Protein AF-0000000079963922 (afdb_homodimer)

InterPro domains:
  IPR007138 Antibiotic biosynthesis monooxygenase domain [PF03992] (5-82)
  IPR007138 Antibiotic biosynthesis monooxygenase domain [PS51725] (5-98)
  IPR011008 Dimeric alpha-beta barrel [SSF54909] (4-86)

Nearest PDB structures (foldseek):
  4zos-assembly1_C  TM=8.368E-01  e=9.365E-07  Yersinia enterocolitica subsp. enterocolitica 8081
  1sqe-assembly1_A  TM=7.178E-01  e=1.348E-05  Staphylococcus aureus
  1iuj-assembly1_B  TM=7.290E-01  e=1.838E-05  Thermus thermophilus
  8avi-assembly1_B  TM=7.077E-01  e=5.612E-05  Bacillus cereus ATCC 14579
  3bde-assembly1_A  TM=6.727E-01  e=2.995E-04  Mesorhizobium japonicum MAFF 303099

Secondary structure (DSSP, 8-state):
-PPPEEEEEEE-BPTT-HHHHHHHHHHHHHHHHHH-TTEEEEEEEEEE-TTS-EEEEEEEEESSHHHHHHHHTSHHHHHHHHHHHSTTSBSSPPEEEEEEEEEEEE-/-PPPEEEEEEE-BPTT-HHHHHHHHHHHHHHHHHH-TTEEEEEEEEEE-TTS-EEEEEEEEESSHHHHHHHHTSHHHHHHHHHHHSTTSBSSPPEEEEEEEEEEEE-

Radius of gyration: 17.25 Å; Cα contacts (8 Å, |Δi|>4): 416; chains: 2; bounding box: 40×46×43 Å

Organism: NCBI:txid1448308

Solvent-accessible surface area (backbone atoms only — not comparable to full-atom values): 11336 Å² total; per-residue (Å²): 129,76,61,55,38,34,36,43,36,45,34,36,38,17,94,88,31,50,64,59,53,51,48,56,56,53,67,44,39,64,57,48,61,73,72,31,82,44,54,39,26,47,32,36,30,41,33,47,47,98,87,64,46,54,29,41,34,35,46,33,30,20,51,24,71,67,39,49,56,52,52,66,64,32,69,69,48,45,52,50,51,54,55,61,65,37,85,74,38,42,72,48,84,65,46,74,35,60,29,40,84,72,43,62,51,70,111,128,76,60,56,38,32,34,42,35,46,33,35,38,17,95,88,32,48,64,59,53,52,48,54,56,53,67,42,38,64,56,47,60,73,74,30,81,44,52,38,26,48,30,35,30,40,33,48,46,100,88,64,46,55,30,42,35,37,46,33,29,18,50,24,70,67,40,48,56,52,52,65,65,33,68,68,47,45,52,49,51,54,55,61,66,37,86,74,38,42,73,48,82,63,46,73,35,59,30,40,82,73,44,61,51,72,112

pLDDT: mean 96.4, std 6.03, range [45.91, 98.88]

Structure (mmCIF, N/CA/C/O backbone):
data_AF-0000000079963922-model_v1
#
loop_
_entity.id
_entity.type
_entity.pdbx_description
1 polymer 'ABM domain-containing protein'
#
loop_
_atom_site.group_PDB
_atom_site.id
_atom_site.type_symbol
_atom_site.label_atom_id
_atom_site.label_alt_id
_atom_site.label_comp_id
_atom_site.label_asym_id
_atom_site.label_entity_id
_atom_site.label_seq_id
_atom_site.pdbx_PDB_ins_code
_atom_site.Cartn_x
_atom_site.Cartn_y
_atom_site.Cartn_z
_atom_site.occupancy
_atom_site.B_iso_or_equiv
_atom_site.auth_seq_id
_atom_site.auth_comp_id
_atom_site.auth_asym_id
_atom_site.auth_atom_id
_atom_site.pdbx_PDB_model_num
ATOM 1 N N . MET A 1 1 ? 20.453 5.223 -14.023 1 45.91 1 MET A N 1
ATOM 2 C CA . MET A 1 1 ? 19.125 5.809 -14.062 1 45.91 1 MET A CA 1
ATOM 3 C C . MET A 1 1 ? 18.469 5.777 -12.68 1 45.91 1 MET A C 1
ATOM 5 O O . MET A 1 1 ? 18.547 4.762 -11.984 1 45.91 1 MET A O 1
ATOM 9 N N . SER A 1 2 ? 18.281 6.961 -11.891 1 64.38 2 SER A N 1
ATOM 10 C CA . SER A 1 2 ? 17.875 6.973 -10.492 1 64.38 2 SER A CA 1
ATOM 11 C C . SER A 1 2 ? 16.594 6.191 -10.281 1 64.38 2 SER A C 1
ATOM 13 O O . SER A 1 2 ? 15.711 6.195 -11.141 1 64.38 2 SER A O 1
ATOM 15 N N . THR A 1 3 ? 16.625 5.184 -9.5 1 88.75 3 THR A N 1
ATOM 16 C CA . THR A 1 3 ? 15.516 4.281 -9.242 1 88.75 3 THR A CA 1
ATOM 17 C C . THR A 1 3 ? 14.5 4.934 -8.305 1 88.75 3 THR A C 1
ATOM 19 O O . THR A 1 3 ? 14.867 5.543 -7.305 1 88.75 3 THR A O 1
ATOM 22 N N . SER A 1 4 ? 13.25 4.945 -8.734 1 96.5 4 SER A N 1
ATOM 23 C CA . SER A 1 4 ? 12.18 5.504 -7.914 1 96.5 4 SER A CA 1
ATOM 24 C C . SER A 1 4 ? 12.125 4.828 -6.547 1 96.5 4 SER A C 1
ATOM 26 O O . SER A 1 4 ? 12.492 3.66 -6.41 1 96.5 4 SER A O 1
ATOM 28 N N . ILE A 1 5 ? 11.727 5.605 -5.57 1 97.56 5 ILE A N 1
ATOM 29 C CA . ILE A 1 5 ? 11.484 5.09 -4.227 1 97.56 5 ILE A CA 1
ATOM 30 C C . ILE A 1 5 ? 9.977 5.031 -3.961 1 97.56 5 ILE A C 1
ATOM 32 O O . ILE A 1 5 ? 9.273 6.031 -4.121 1 97.56 5 ILE A O 1
ATOM 36 N N . TYR A 1 6 ? 9.586 3.842 -3.633 1 98.5 6 TYR A N 1
ATOM 37 C CA . TYR A 1 6 ? 8.188 3.631 -3.299 1 98.5 6 TYR A CA 1
ATOM 38 C C . TYR A 1 6 ? 7.996 3.508 -1.792 1 98.5 6 TYR A C 1
ATOM 40 O O . TYR A 1 6 ? 8.789 2.85 -1.112 1 98.5 6 TYR A O 1
ATOM 48 N N . LEU A 1 7 ? 7.031 4.242 -1.291 1 98.62 7 LEU A N 1
ATOM 49 C CA . LEU A 1 7 ? 6.73 4.207 0.135 1 98.62 7 LEU A CA 1
ATOM 50 C C . LEU A 1 7 ? 5.27 3.828 0.373 1 98.62 7 LEU A C 1
ATOM 52 O O . LEU A 1 7 ? 4.367 4.418 -0.224 1 98.62 7 LEU A O 1
ATOM 56 N N . THR A 1 8 ? 5.035 2.77 1.112 1 98.88 8 THR A N 1
ATOM 57 C CA . THR A 1 8 ? 3.723 2.428 1.656 1 98.88 8 THR A CA 1
ATOM 58 C C . THR A 1 8 ? 3.695 2.627 3.168 1 98.88 8 THR A C 1
ATOM 60 O O . THR A 1 8 ? 4.52 2.062 3.891 1 98.88 8 THR A O 1
ATOM 63 N N . ALA A 1 9 ? 2.814 3.471 3.65 1 98.5 9 ALA A N 1
ATOM 64 C CA . ALA A 1 9 ? 2.594 3.66 5.082 1 98.5 9 ALA A CA 1
ATOM 65 C C . ALA A 1 9 ? 1.212 3.164 5.496 1 98.5 9 ALA A C 1
ATOM 67 O O . ALA A 1 9 ? 0.212 3.482 4.848 1 98.5 9 ALA A O 1
ATOM 68 N N . VAL A 1 10 ? 1.151 2.332 6.48 1 98.75 10 VAL A N 1
ATOM 69 C CA . VAL A 1 10 ? -0.094 1.863 7.078 1 98.75 10 VAL A CA 1
ATOM 70 C C . VAL A 1 10 ? -0.216 2.398 8.5 1 98.75 10 VAL A C 1
ATOM 72 O O . VAL A 1 10 ? 0.632 2.117 9.352 1 98.75 10 VAL A O 1
ATOM 75 N N . MET A 1 11 ? -1.282 3.174 8.695 1 98.69 11 MET A N 1
ATOM 76 C CA . MET A 1 11 ? -1.485 3.838 9.984 1 98.69 11 MET A CA 1
ATOM 77 C C . MET A 1 11 ? -2.756 3.336 10.656 1 98.69 11 MET A C 1
ATOM 79 O O . MET A 1 11 ? -3.783 3.152 10 1 98.69 11 MET A O 1
ATOM 83 N N . TYR A 1 12 ? -2.641 3.088 11.969 1 98.56 12 TYR A N 1
ATOM 84 C CA . TYR A 1 12 ? -3.764 2.641 12.789 1 98.56 12 TYR A CA 1
ATOM 85 C C . TYR A 1 12 ? -4.152 3.705 13.805 1 98.56 12 TYR A C 1
ATOM 87 O O . TYR A 1 12 ? -3.674 3.689 14.945 1 98.56 12 TYR A O 1
ATOM 95 N N . PRO A 1 13 ? -5.066 4.598 13.406 1 98.56 13 PRO A N 1
ATOM 96 C CA . PRO A 1 13 ? -5.465 5.676 14.312 1 98.56 13 PRO A CA 1
ATOM 97 C C . PRO A 1 13 ? -6.07 5.16 15.617 1 98.56 13 PRO A C 1
ATOM 99 O O . PRO A 1 13 ? -6.793 4.16 15.609 1 98.56 13 PRO A O 1
ATOM 102 N N . ALA A 1 14 ? -5.812 5.844 16.703 1 98 14 ALA A N 1
ATOM 103 C CA . ALA A 1 14 ? -6.574 5.629 17.922 1 98 14 ALA A CA 1
ATOM 104 C C . ALA A 1 14 ? -8.039 5.996 17.734 1 98 14 ALA A C 1
ATOM 106 O O . ALA A 1 14 ? -8.391 6.711 16.781 1 98 14 ALA A O 1
ATOM 107 N N . PRO A 1 15 ? -8.859 5.438 18.641 1 96.62 15 PRO A N 1
ATOM 108 C CA . PRO A 1 15 ? -10.273 5.793 18.516 1 96.62 15 PRO A CA 1
ATOM 109 C C . PRO A 1 15 ? -10.5 7.301 18.422 1 96.62 15 PRO A C 1
ATOM 111 O O . PRO A 1 15 ? -9.977 8.055 19.25 1 96.62 15 PRO A O 1
ATOM 114 N N . GLY A 1 16 ? -11.133 7.746 17.328 1 96.56 16 GLY A N 1
ATOM 115 C CA . GLY A 1 16 ? -11.508 9.141 17.172 1 96.56 16 GLY A CA 1
ATOM 116 C C . GLY A 1 16 ? -10.461 9.961 16.453 1 96.56 16 GLY A C 1
ATOM 117 O O . GLY A 1 16 ? -10.664 11.148 16.172 1 96.56 16 GLY A O 1
ATOM 118 N N . LYS A 1 17 ? -9.367 9.375 16.062 1 97.94 17 LYS A N 1
ATOM 119 C CA . LYS A 1 17 ? -8.25 10.141 15.523 1 97.94 17 LYS A CA 1
ATOM 120 C C . LYS A 1 17 ? -8.18 10.008 14.008 1 97.94 17 LYS A C 1
ATOM 122 O O . LYS A 1 17 ? -7.418 10.719 13.352 1 97.94 17 LYS A O 1
ATOM 127 N N . ALA A 1 18 ? -8.961 9.164 13.414 1 98.12 18 ALA A N 1
ATOM 128 C CA . ALA A 1 18 ? -8.852 8.859 11.992 1 98.12 18 ALA A CA 1
ATOM 129 C C . ALA A 1 18 ? -9.102 10.102 11.148 1 98.12 18 ALA A C 1
ATOM 131 O O . ALA A 1 18 ? -8.32 10.414 10.242 1 98.12 18 ALA A O 1
ATOM 132 N N . GLU A 1 19 ? -10.133 10.797 11.43 1 97.81 19 GLU A N 1
ATOM 133 C CA . GLU A 1 19 ? -10.477 11.969 10.633 1 97.81 19 GLU A CA 1
ATOM 134 C C . GLU A 1 19 ? -9.398 13.039 10.734 1 97.81 19 GLU A C 1
ATOM 136 O O . GLU A 1 19 ? -9.078 13.703 9.75 1 97.81 19 GLU A O 1
ATOM 141 N N . GLU A 1 20 ? -8.922 13.227 11.867 1 97.75 20 GLU A N 1
ATOM 142 C CA . GLU A 1 20 ? -7.867 14.219 12.055 1 97.75 20 GLU A CA 1
ATOM 143 C C . GLU A 1 20 ? -6.625 13.859 11.25 1 97.75 20 GLU A C 1
ATOM 145 O O . GLU A 1 20 ? -6.031 14.719 10.594 1 97.75 20 GLU A O 1
ATOM 150 N N . ILE A 1 21 ? -6.25 12.602 11.281 1 98.19 21 ILE A N 1
ATOM 151 C CA . ILE A 1 21 ? -5.074 12.125 10.562 1 98.19 21 ILE A CA 1
ATOM 152 C C . ILE A 1 21 ? -5.281 12.312 9.055 1 98.19 21 ILE A C 1
ATOM 154 O O . ILE A 1 21 ? -4.43 12.898 8.375 1 98.19 21 ILE A O 1
ATOM 158 N N . LYS A 1 22 ? -6.418 11.891 8.586 1 97.81 22 LYS A N 1
ATOM 159 C CA . LYS A 1 22 ? -6.73 12.016 7.164 1 97.81 22 LYS A CA 1
ATOM 160 C C . LYS A 1 22 ? -6.723 13.484 6.73 1 97.81 22 LYS A C 1
ATOM 162 O O . LYS A 1 22 ? -6.172 13.82 5.684 1 97.81 22 LYS A O 1
ATOM 167 N N . SER A 1 23 ? -7.309 14.281 7.566 1 96.88 23 SER A N 1
ATOM 168 C CA . SER A 1 23 ? -7.422 15.695 7.242 1 96.88 23 SER A CA 1
ATOM 169 C C . SER A 1 23 ? -6.051 16.359 7.168 1 96.88 23 SER A C 1
ATOM 171 O O . SER A 1 23 ? -5.785 17.156 6.262 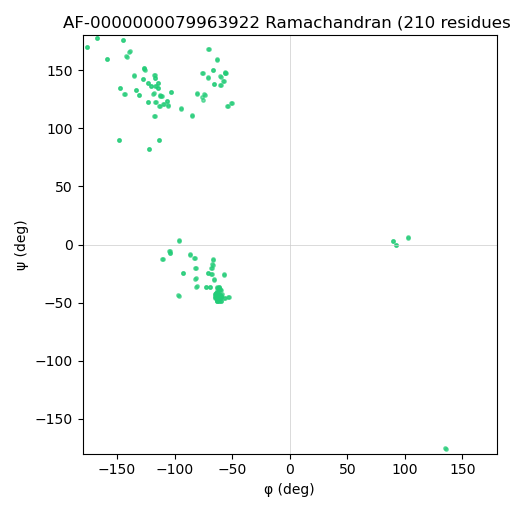1 96.88 23 SER A O 1
ATOM 173 N N . ARG A 1 24 ? -5.207 16.062 8.047 1 97.06 24 ARG A N 1
ATOM 174 C CA . ARG A 1 24 ? -3.865 16.641 8.047 1 97.06 24 ARG A CA 1
ATOM 175 C C . ARG A 1 24 ? -3.082 16.188 6.816 1 97.06 24 ARG A C 1
ATOM 177 O O . ARG A 1 24 ? -2.438 17.016 6.16 1 97.06 24 ARG A O 1
ATOM 184 N N . LEU A 1 25 ? -3.154 14.938 6.496 1 97.62 25 LEU A N 1
ATOM 185 C CA . LEU A 1 25 ? -2.492 14.438 5.297 1 97.62 25 LEU A CA 1
ATOM 186 C C . LEU A 1 25 ? -3.043 15.117 4.047 1 97.62 25 LEU A C 1
ATOM 188 O O . LEU A 1 25 ? -2.277 15.539 3.176 1 97.62 25 LEU A O 1
ATOM 192 N N . ASN A 1 26 ?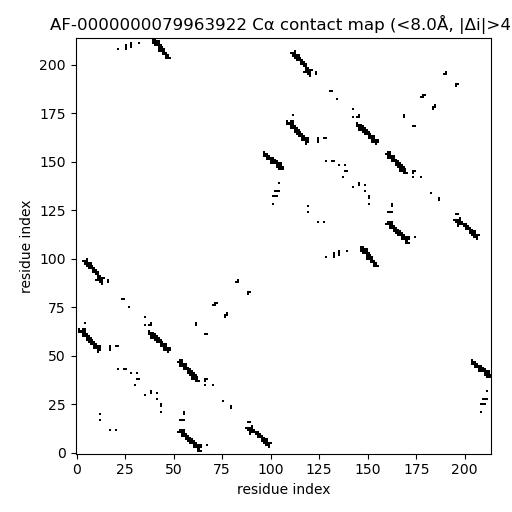 -4.324 15.18 4.039 1 97.12 26 ASN A N 1
ATOM 193 C CA . ASN A 1 26 ? -5 15.766 2.885 1 97.12 26 ASN A CA 1
ATOM 194 C C . ASN A 1 26 ? -4.598 17.219 2.68 1 97.12 26 ASN A C 1
ATOM 196 O O . ASN A 1 26 ? -4.434 17.672 1.545 1 97.12 26 ASN A O 1
ATOM 200 N N . THR A 1 27 ? -4.441 17.938 3.732 1 96.5 27 THR A N 1
ATOM 201 C CA . THR A 1 27 ? -4.109 19.359 3.646 1 96.5 27 THR A CA 1
ATOM 202 C C . THR A 1 27 ? -2.693 19.547 3.111 1 96.5 27 THR A C 1
ATOM 204 O O . THR A 1 27 ? -2.355 20.625 2.605 1 96.5 27 THR A O 1
ATOM 207 N N . MET A 1 28 ? -1.86 18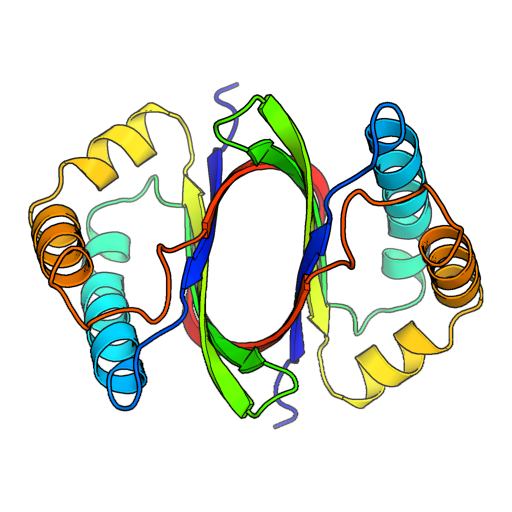.547 3.18 1 97.62 28 MET A N 1
ATOM 208 C CA . MET A 1 28 ? -0.484 18.625 2.699 1 97.62 28 MET A CA 1
ATOM 209 C C . MET A 1 28 ? -0.422 18.406 1.19 1 97.62 28 MET A C 1
ATOM 211 O O . MET A 1 28 ? 0.536 18.828 0.539 1 97.62 28 MET A O 1
ATOM 215 N N . ILE A 1 29 ? -1.414 17.812 0.616 1 98.06 29 ILE A N 1
ATOM 216 C CA . ILE A 1 29 ? -1.394 17.297 -0.749 1 98.06 29 ILE A CA 1
ATOM 217 C C . ILE A 1 29 ? -1.126 18.438 -1.728 1 98.06 29 ILE A C 1
ATOM 219 O O . ILE A 1 29 ? -0.215 18.359 -2.555 1 98.06 29 ILE A O 1
ATOM 223 N N . PRO A 1 30 ? -1.826 19.609 -1.665 1 97.94 30 PRO A N 1
ATOM 224 C CA . PRO A 1 30 ? -1.575 20.672 -2.635 1 97.94 30 PRO A CA 1
ATOM 225 C C . PRO A 1 30 ? -0.155 21.234 -2.549 1 97.94 30 PRO A C 1
ATOM 227 O O . PRO A 1 30 ? 0.466 21.516 -3.578 1 97.94 30 PRO A O 1
ATOM 230 N N . THR A 1 31 ? 0.341 21.391 -1.382 1 97.94 31 THR A N 1
ATOM 231 C CA . THR A 1 31 ? 1.692 21.922 -1.201 1 97.94 31 THR A CA 1
ATOM 232 C C . THR A 1 31 ? 2.725 20.953 -1.769 1 97.94 31 THR A C 1
ATOM 234 O O . THR A 1 31 ? 3.637 21.359 -2.492 1 97.94 31 THR A O 1
ATOM 237 N N . VAL A 1 32 ? 2.611 19.609 -1.479 1 98.12 32 VAL A N 1
ATOM 238 C CA . VAL A 1 32 ? 3.516 18.594 -2.006 1 98.12 32 VAL A CA 1
ATOM 239 C C . VAL A 1 32 ? 3.459 18.594 -3.531 1 98.12 32 VAL A C 1
ATOM 241 O O . VAL A 1 32 ? 4.496 18.594 -4.199 1 98.12 32 VAL A O 1
ATOM 244 N N . HIS A 1 33 ? 2.266 18.641 -4.031 1 98.19 33 HIS A N 1
ATOM 245 C CA . HIS A 1 33 ? 2.074 18.641 -5.477 1 98.19 33 HIS A CA 1
ATOM 246 C C . HIS A 1 33 ? 2.756 19.844 -6.125 1 98.19 33 HIS A C 1
ATOM 248 O O . HIS A 1 33 ? 3.475 19.688 -7.117 1 98.19 33 HIS A O 1
ATOM 254 N N . ASP A 1 34 ? 2.6 21 -5.559 1 97.94 34 ASP A N 1
ATOM 255 C CA . ASP A 1 34 ? 3.016 22.234 -6.203 1 97.94 34 ASP A CA 1
ATOM 256 C C . ASP A 1 34 ? 4.512 22.484 -6.016 1 97.94 34 ASP A C 1
ATOM 258 O O . ASP A 1 34 ? 5.164 23.062 -6.883 1 97.94 34 ASP A O 1
ATOM 262 N N . THR A 1 35 ? 5.082 22 -4.945 1 97.81 35 THR A N 1
ATOM 263 C CA . THR A 1 35 ? 6.434 22.422 -4.602 1 97.81 35 THR A CA 1
ATOM 264 C C . THR A 1 35 ? 7.43 21.281 -4.797 1 97.81 35 THR A C 1
ATOM 266 O O . THR A 1 35 ? 8.641 21.5 -4.793 1 97.81 35 THR A O 1
ATOM 269 N N . GLU A 1 36 ? 6.934 20.047 -4.984 1 98.06 36 GLU A N 1
ATOM 270 C CA . GLU A 1 36 ? 7.809 18.891 -5.113 1 98.06 36 GLU A CA 1
ATOM 271 C C . GLU A 1 36 ? 7.57 18.172 -6.434 1 98.06 36 GLU A C 1
ATOM 273 O O . GLU A 1 36 ? 6.957 17.094 -6.461 1 98.06 36 GLU A O 1
ATOM 278 N N . PRO A 1 37 ? 8.156 18.641 -7.473 1 97.56 37 PRO A N 1
ATOM 279 C CA . PRO A 1 37 ? 7.902 18.047 -8.781 1 97.56 37 PRO A CA 1
ATOM 280 C C . PRO A 1 37 ? 8.445 16.625 -8.906 1 97.56 37 PRO A C 1
ATOM 282 O O . PRO A 1 37 ? 8.016 15.867 -9.773 1 97.56 37 PRO A O 1
ATOM 285 N N . THR A 1 38 ? 9.352 16.297 -7.961 1 97.5 38 THR A N 1
ATOM 286 C CA . THR A 1 38 ? 9.961 14.977 -8.047 1 97.5 38 THR A CA 1
ATOM 287 C C . THR A 1 38 ? 9.227 13.992 -7.145 1 97.5 38 THR A C 1
ATOM 289 O O . THR A 1 38 ? 9.664 12.852 -6.988 1 97.5 38 THR A O 1
ATOM 292 N N . THR A 1 39 ? 8.156 14.383 -6.484 1 98.12 39 THR A N 1
ATOM 293 C CA . THR A 1 39 ? 7.176 13.484 -5.902 1 98.12 39 THR A CA 1
ATOM 294 C C . THR A 1 39 ? 6.141 13.062 -6.941 1 98.12 39 THR A C 1
ATOM 296 O O . THR A 1 39 ? 5.316 13.883 -7.367 1 98.12 39 THR A O 1
ATOM 299 N N . LEU A 1 40 ? 6.172 11.844 -7.309 1 98.12 40 LEU A N 1
ATOM 300 C CA . LEU A 1 40 ? 5.414 11.367 -8.461 1 98.12 40 LEU A CA 1
ATOM 301 C C . LEU A 1 40 ? 4.043 10.844 -8.039 1 98.12 40 LEU A C 1
ATOM 303 O O . LEU A 1 40 ? 3.127 10.766 -8.859 1 98.12 40 LEU A O 1
ATOM 307 N N . GLN A 1 41 ? 3.963 10.461 -6.875 1 98.44 41 GLN A N 1
ATOM 308 C CA . GLN A 1 41 ? 2.715 9.969 -6.301 1 98.44 41 GLN A CA 1
ATOM 309 C C . GLN A 1 41 ? 2.621 10.305 -4.816 1 98.44 41 GLN A C 1
ATOM 311 O O . GLN A 1 41 ? 3.594 10.156 -4.078 1 98.44 41 GLN A O 1
ATOM 316 N N . TYR A 1 42 ? 1.528 10.773 -4.383 1 98.62 42 TYR A N 1
ATOM 317 C CA . TYR A 1 42 ? 1.153 11.039 -3 1 98.62 42 TYR A CA 1
ATOM 318 C C . TYR A 1 42 ? -0.344 10.852 -2.793 1 98.62 42 TYR A C 1
ATOM 320 O O . TYR A 1 42 ? -1.126 11.789 -2.965 1 98.62 42 TYR A O 1
ATOM 328 N N . GLU A 1 43 ? -0.73 9.602 -2.432 1 98.5 43 GLU A N 1
ATOM 329 C CA . GLU A 1 43 ? -2.141 9.234 -2.348 1 98.5 43 GLU A CA 1
ATOM 330 C C . GLU A 1 43 ? -2.492 8.703 -0.962 1 98.5 43 GLU A C 1
ATOM 332 O O . GLU A 1 43 ? -1.71 7.961 -0.361 1 98.5 43 GLU A O 1
ATOM 337 N N . ILE A 1 44 ? -3.648 9.109 -0.49 1 98.62 44 ILE A N 1
ATOM 338 C CA . ILE A 1 44 ? -4.152 8.719 0.821 1 98.62 44 ILE A CA 1
ATOM 339 C C . ILE A 1 44 ? -5.406 7.863 0.657 1 98.62 44 ILE A C 1
ATOM 341 O O . ILE A 1 44 ? -6.277 8.172 -0.161 1 98.62 44 ILE A O 1
ATOM 345 N N . TYR A 1 45 ? -5.445 6.773 1.424 1 98.5 45 TYR A N 1
ATOM 346 C CA . TYR A 1 45 ? -6.57 5.848 1.406 1 98.5 45 TYR A CA 1
ATOM 347 C C . TYR A 1 45 ? -7.109 5.617 2.812 1 98.5 45 TYR A C 1
ATOM 349 O O . TYR A 1 45 ? -6.375 5.758 3.795 1 98.5 45 TYR A O 1
ATOM 357 N N . THR A 1 46 ? -8.391 5.309 2.842 1 98.19 46 THR A N 1
ATOM 358 C CA . THR A 1 46 ? -9.031 4.895 4.086 1 98.19 46 THR A CA 1
ATOM 359 C C . THR A 1 46 ? -9.5 3.443 3.994 1 98.19 46 THR A C 1
ATOM 361 O O . THR A 1 46 ? -9.984 3.006 2.949 1 98.19 46 THR A O 1
ATOM 364 N N . SER A 1 47 ? -9.297 2.709 5.07 1 98.5 47 SER A N 1
ATOM 365 C CA . SER A 1 47 ? -9.648 1.295 5.172 1 98.5 47 SER A CA 1
ATOM 366 C C . SER A 1 47 ? -10.109 0.94 6.582 1 98.5 47 SER A C 1
ATOM 368 O O . SER A 1 47 ? -10.211 1.813 7.445 1 98.5 47 SER A O 1
ATOM 370 N N . LYS A 1 48 ? -10.516 -0.287 6.75 1 97.94 48 LYS A N 1
ATOM 371 C CA . LYS A 1 48 ? -10.859 -0.854 8.055 1 97.94 48 LYS A CA 1
ATOM 372 C C . LYS A 1 48 ? -10.258 -2.244 8.227 1 97.94 48 LYS A C 1
ATOM 374 O O . LYS A 1 48 ? -10.141 -3.002 7.258 1 97.94 48 LYS A O 1
ATOM 379 N N . THR A 1 49 ? -9.898 -2.512 9.453 1 97.56 49 THR A N 1
ATOM 380 C CA . THR A 1 49 ? -9.555 -3.891 9.781 1 97.56 49 THR A CA 1
ATOM 381 C C . THR A 1 49 ? -10.805 -4.773 9.781 1 97.56 49 THR A C 1
ATOM 383 O O . THR A 1 49 ? -11.922 -4.27 9.719 1 97.56 49 THR A O 1
ATOM 386 N N . PRO A 1 50 ? -10.516 -6.07 9.82 1 95.19 50 PRO A N 1
ATOM 387 C CA . PRO A 1 50 ? -11.672 -6.965 9.922 1 95.19 50 PRO A CA 1
ATOM 388 C C . PRO A 1 50 ? -12.539 -6.672 11.148 1 95.19 50 PRO A C 1
ATOM 390 O O . PRO A 1 50 ? -13.75 -6.898 11.117 1 95.19 50 PRO A O 1
ATOM 393 N N . GLU A 1 51 ? -11.945 -6.094 12.203 1 95.94 51 GLU A N 1
ATOM 394 C CA . GLU A 1 51 ? -12.656 -5.797 13.445 1 95.94 51 GLU A CA 1
ATOM 395 C C . GLU A 1 51 ? -13.344 -4.438 13.375 1 95.94 51 GLU A C 1
ATOM 397 O O . GLU A 1 51 ? -14.062 -4.051 14.297 1 95.94 51 GLU A O 1
ATOM 402 N N . GLY A 1 52 ? -13.094 -3.668 12.352 1 96.5 52 GLY A N 1
ATOM 403 C CA . GLY A 1 52 ? -13.797 -2.416 12.141 1 96.5 52 GLY A CA 1
ATOM 404 C C . GLY A 1 52 ? -12.984 -1.197 12.531 1 96.5 52 GLY A C 1
ATOM 405 O O . GLY A 1 52 ? -13.477 -0.07 12.484 1 96.5 52 GLY A O 1
ATOM 406 N N . ASP A 1 53 ? -11.711 -1.45 12.891 1 97.75 53 ASP A N 1
ATOM 407 C CA . ASP A 1 53 ? -10.859 -0.321 13.25 1 97.75 53 ASP A CA 1
ATOM 408 C C . ASP A 1 53 ? -10.414 0.446 12.008 1 97.75 53 ASP A C 1
ATOM 410 O O . ASP A 1 53 ? -10.125 -0.155 10.969 1 97.75 53 ASP A O 1
ATOM 414 N N . ASP A 1 54 ? -10.25 1.71 12.195 1 98.44 54 ASP A N 1
ATOM 415 C CA . ASP A 1 54 ? -9.836 2.561 11.086 1 98.44 54 ASP A CA 1
ATOM 416 C C . ASP A 1 54 ? -8.383 2.297 10.703 1 98.44 54 ASP A C 1
ATOM 418 O O . ASP A 1 54 ? -7.543 2.049 11.57 1 98.44 54 ASP A O 1
ATOM 422 N N . VAL A 1 55 ? -8.156 2.379 9.414 1 98.81 55 VAL A N 1
ATOM 423 C CA . VAL A 1 55 ? -6.809 2.34 8.867 1 98.81 55 VAL A CA 1
ATOM 424 C C . VAL A 1 55 ? -6.641 3.453 7.832 1 98.81 55 VAL A C 1
ATOM 426 O O . VAL A 1 55 ? -7.531 3.691 7.016 1 98.81 55 VAL A O 1
ATOM 429 N N . VAL A 1 56 ? -5.562 4.211 7.895 1 98.88 56 VAL A N 1
ATOM 430 C CA . VAL A 1 56 ? -5.172 5.184 6.879 1 98.88 56 VAL A CA 1
ATOM 431 C C . VAL A 1 56 ? -3.906 4.703 6.164 1 98.88 56 VAL A C 1
ATOM 433 O O . VAL A 1 56 ? -2.928 4.324 6.812 1 98.88 56 VAL A O 1
ATOM 436 N N . ILE A 1 57 ? -3.967 4.68 4.883 1 98.88 57 ILE A N 1
ATOM 437 C CA . ILE A 1 57 ? -2.854 4.184 4.082 1 98.88 57 ILE A CA 1
ATOM 438 C C . ILE A 1 57 ? -2.361 5.281 3.145 1 98.88 57 ILE A C 1
ATOM 440 O O . ILE A 1 57 ? -3.164 5.996 2.543 1 98.88 57 ILE A O 1
ATOM 444 N N . ALA A 1 58 ? -1.077 5.434 3.031 1 98.75 58 ALA A N 1
ATOM 445 C CA . ALA A 1 58 ? -0.473 6.336 2.055 1 98.75 58 ALA A CA 1
ATOM 446 C C . ALA A 1 58 ? 0.406 5.57 1.071 1 98.75 58 ALA A C 1
ATOM 448 O O . ALA A 1 58 ? 1.194 4.711 1.474 1 98.75 58 ALA A O 1
ATOM 449 N N . HIS A 1 59 ? 0.22 5.777 -0.18 1 98.81 59 HIS A N 1
ATOM 450 C CA . HIS A 1 59 ? 1.131 5.383 -1.249 1 98.81 59 HIS A CA 1
ATOM 451 C C . HIS A 1 59 ? 1.884 6.586 -1.804 1 98.81 59 HIS A C 1
ATOM 453 O O . HIS A 1 59 ? 1.271 7.516 -2.332 1 98.81 59 HIS A O 1
ATOM 459 N N . GLU A 1 60 ? 3.18 6.547 -1.707 1 98.75 60 GLU A N 1
ATOM 460 C CA . GLU A 1 60 ? 4.023 7.629 -2.199 1 98.75 60 GLU A CA 1
ATOM 461 C C . GLU A 1 60 ? 5.109 7.105 -3.137 1 98.75 60 GLU A C 1
ATOM 463 O O . GLU A 1 60 ? 5.648 6.02 -2.922 1 98.75 60 GLU A O 1
ATOM 468 N N . THR A 1 61 ? 5.426 7.828 -4.164 1 98.56 61 THR A N 1
ATOM 469 C CA . THR A 1 61 ? 6.512 7.527 -5.09 1 98.56 61 THR A CA 1
ATOM 470 C C . THR A 1 61 ? 7.387 8.758 -5.316 1 98.56 61 THR A C 1
ATOM 472 O O . THR A 1 61 ? 6.879 9.836 -5.645 1 98.56 61 THR A O 1
ATOM 475 N N . TYR A 1 62 ? 8.633 8.57 -5.145 1 98.38 62 TYR A N 1
ATOM 476 C CA . TYR A 1 62 ? 9.641 9.617 -5.336 1 98.38 62 TYR A CA 1
ATOM 477 C C . TYR A 1 62 ? 10.594 9.25 -6.469 1 98.38 62 TYR A C 1
ATOM 479 O O . TYR A 1 62 ? 11 8.094 -6.602 1 98.38 62 TYR A O 1
ATOM 487 N N . ALA A 1 63 ? 10.961 10.203 -7.176 1 97.56 63 ALA A N 1
ATOM 488 C CA . ALA A 1 63 ? 11.734 9.984 -8.398 1 97.56 63 ALA A CA 1
ATOM 489 C C . ALA A 1 63 ? 13.109 9.398 -8.078 1 97.56 63 ALA A C 1
ATOM 491 O O . ALA A 1 63 ? 13.711 8.734 -8.922 1 97.56 63 ALA A O 1
ATOM 492 N N . ASN A 1 64 ? 13.625 9.758 -6.891 1 96.88 64 ASN A N 1
ATOM 493 C CA . ASN A 1 64 ? 14.945 9.312 -6.449 1 96.88 64 ASN A CA 1
ATOM 494 C C . ASN A 1 64 ? 15.164 9.594 -4.965 1 96.88 64 ASN A C 1
ATOM 496 O O . ASN A 1 64 ? 14.289 10.148 -4.297 1 96.88 64 ASN A O 1
ATOM 500 N N . GLN A 1 65 ? 16.312 9.172 -4.469 1 95.94 65 GLN A N 1
ATOM 501 C CA . GLN A 1 65 ? 16.641 9.336 -3.053 1 95.94 65 GLN A CA 1
ATOM 502 C C . GLN A 1 65 ? 16.641 10.805 -2.65 1 95.94 65 GLN A C 1
ATOM 504 O O . GLN A 1 65 ? 16.172 11.156 -1.563 1 95.94 65 GLN A O 1
ATOM 509 N N . ALA A 1 66 ? 17.125 11.672 -3.502 1 96.94 66 ALA A N 1
ATOM 510 C CA . ALA A 1 66 ? 17.172 13.102 -3.201 1 96.94 66 ALA A CA 1
ATOM 511 C C . ALA A 1 66 ? 15.766 13.664 -2.988 1 96.94 66 ALA A C 1
ATOM 513 O O . ALA A 1 66 ? 15.57 14.555 -2.156 1 96.94 66 ALA A O 1
ATOM 514 N N . ALA A 1 67 ? 14.805 13.188 -3.727 1 97.44 67 ALA A N 1
ATOM 515 C CA . ALA A 1 67 ? 13.422 13.648 -3.633 1 97.44 67 ALA A CA 1
ATOM 516 C C . ALA A 1 67 ? 12.836 13.359 -2.254 1 97.44 67 ALA A C 1
ATOM 518 O O . ALA A 1 67 ? 12.25 14.242 -1.619 1 97.44 67 ALA A O 1
ATOM 519 N N . ILE A 1 68 ? 13.016 12.188 -1.793 1 96.88 68 ILE A N 1
ATOM 520 C CA . ILE A 1 68 ? 12.438 11.828 -0.501 1 96.88 68 ILE A CA 1
ATOM 521 C C . ILE A 1 68 ? 13.219 12.516 0.619 1 96.88 68 ILE A C 1
ATOM 523 O O . ILE A 1 68 ? 12.641 12.906 1.635 1 96.88 68 ILE A O 1
ATOM 527 N N . ASP A 1 69 ? 14.516 12.641 0.485 1 96.44 69 ASP A N 1
ATOM 528 C CA . ASP A 1 69 ? 15.305 13.391 1.461 1 96.44 69 ASP A CA 1
ATOM 529 C C . ASP A 1 69 ? 14.797 14.82 1.601 1 96.44 69 ASP A C 1
ATOM 531 O O . ASP A 1 69 ? 14.6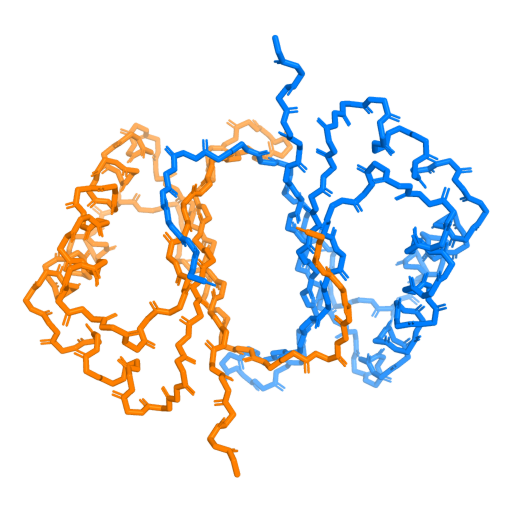56 15.328 2.715 1 96.44 69 ASP A O 1
ATOM 535 N N . SER A 1 70 ? 14.555 15.43 0.522 1 96.88 70 SER A N 1
ATOM 536 C CA . SER A 1 70 ? 14.008 16.781 0.522 1 96.88 70 SER A CA 1
ATOM 537 C C . SER A 1 70 ? 12.625 16.828 1.161 1 96.88 70 SER A C 1
ATOM 539 O O . SER A 1 70 ? 12.344 17.703 1.983 1 96.88 70 SER A O 1
ATOM 541 N N . HIS A 1 71 ? 11.781 15.906 0.73 1 97.56 71 HIS A N 1
ATOM 542 C CA . HIS A 1 71 ? 10.438 15.82 1.3 1 97.56 71 HIS A CA 1
ATOM 543 C C . HIS A 1 71 ? 10.492 15.711 2.82 1 97.56 71 HIS A C 1
ATOM 545 O O . HIS A 1 71 ? 9.734 16.375 3.521 1 97.56 71 HIS A O 1
ATOM 551 N N . SER A 1 72 ? 11.375 14.859 3.332 1 95.94 72 SER A N 1
ATOM 552 C CA . SER A 1 72 ? 11.469 14.547 4.754 1 95.94 72 SER A CA 1
ATOM 553 C C . SER A 1 72 ? 11.938 15.75 5.559 1 95.94 72 SER A C 1
ATOM 555 O O . SER A 1 72 ? 11.82 15.766 6.785 1 95.94 72 SER A O 1
ATOM 557 N N . GLN A 1 73 ? 12.414 16.766 4.887 1 95.81 73 GLN A N 1
ATOM 558 C CA . GLN A 1 73 ? 12.977 17.922 5.57 1 95.81 73 GLN A CA 1
ATOM 559 C C . GLN A 1 73 ? 12.016 19.109 5.527 1 95.81 73 GLN A C 1
ATOM 561 O O . GLN A 1 73 ? 12.312 20.172 6.086 1 95.81 73 GLN A O 1
ATOM 566 N N . THR A 1 74 ? 10.977 18.969 4.855 1 97.12 74 THR A N 1
ATOM 567 C CA . THR A 1 74 ? 10.016 20.062 4.766 1 97.12 74 THR A CA 1
ATOM 568 C C . THR A 1 74 ? 9.367 20.328 6.125 1 97.12 74 THR A C 1
ATOM 570 O O . THR A 1 74 ? 9.18 19.406 6.918 1 97.12 74 THR A O 1
ATOM 573 N N . ASP A 1 75 ? 8.977 21.594 6.387 1 96.12 75 ASP A N 1
ATOM 574 C CA . ASP A 1 75 ? 8.305 21.969 7.625 1 96.12 75 ASP A CA 1
ATOM 575 C C . ASP A 1 75 ? 6.961 21.266 7.758 1 96.12 75 ASP A C 1
ATOM 577 O O . ASP A 1 75 ? 6.566 20.875 8.859 1 96.12 75 ASP A O 1
ATOM 581 N N . LEU A 1 76 ? 6.344 21.125 6.684 1 95.19 76 LEU A N 1
ATOM 582 C CA . LEU A 1 76 ? 5.031 20.484 6.695 1 95.19 76 LEU A CA 1
ATOM 583 C C . LEU A 1 76 ? 5.137 19.031 7.148 1 95.19 76 LEU A C 1
ATOM 585 O O . LEU A 1 76 ? 4.344 18.578 7.977 1 95.19 76 LEU A O 1
ATOM 589 N N . LEU A 1 77 ? 6.098 18.297 6.625 1 95.94 77 LEU A N 1
ATOM 590 C CA . LEU A 1 77 ? 6.266 16.891 7.023 1 95.94 77 LEU A CA 1
ATOM 591 C C . LEU A 1 77 ? 6.754 16.797 8.469 1 95.94 77 LEU A C 1
ATOM 593 O O . LEU A 1 77 ? 6.297 15.938 9.227 1 95.94 77 LEU A O 1
ATOM 597 N N . LYS A 1 78 ? 7.605 17.703 8.891 1 96.31 78 LYS A N 1
ATOM 598 C CA . LYS A 1 78 ? 8.094 17.703 10.266 1 96.31 78 LYS A CA 1
ATOM 599 C C . LYS A 1 78 ? 6.953 17.953 11.25 1 96.31 78 LYS A C 1
ATOM 601 O O . LYS A 1 78 ? 6.883 17.297 12.297 1 96.31 78 LYS A O 1
ATOM 606 N N . ASP A 1 79 ? 6.117 18.844 10.922 1 95.94 79 ASP A N 1
ATOM 607 C CA . ASP A 1 79 ? 4.949 19.125 11.758 1 95.94 79 ASP A CA 1
ATOM 608 C C . ASP A 1 79 ? 4.039 17.891 11.852 1 95.94 79 ASP A C 1
ATOM 610 O O . ASP A 1 79 ? 3.523 17.578 12.922 1 95.94 79 ASP A O 1
ATOM 614 N N . PHE A 1 80 ? 3.83 17.25 10.758 1 96.38 80 PHE A N 1
ATOM 615 C CA . PHE A 1 80 ? 3.008 16.047 10.742 1 96.38 80 PHE A CA 1
ATOM 616 C C . PHE A 1 80 ? 3.646 14.938 11.578 1 96.38 80 PHE A C 1
ATOM 618 O O . PHE A 1 80 ? 2.961 14.242 12.328 1 96.38 80 PHE A O 1
ATOM 625 N N . GLN A 1 81 ? 4.988 14.82 11.43 1 94.31 81 GLN A N 1
ATOM 626 C CA . GLN A 1 81 ? 5.703 13.805 12.203 1 94.31 81 GLN A CA 1
ATOM 627 C C . GLN A 1 81 ? 5.582 14.07 13.703 1 94.31 81 GLN A C 1
ATOM 629 O O . GLN A 1 81 ? 5.434 13.141 14.492 1 94.31 81 GLN A O 1
ATOM 634 N N . LYS A 1 82 ? 5.602 15.289 14.125 1 95.62 82 LYS A N 1
ATOM 635 C CA . LYS A 1 82 ? 5.41 15.664 15.531 1 95.62 82 LYS A CA 1
ATOM 636 C C . LYS A 1 82 ? 4.02 15.273 16.016 1 95.62 82 LYS A C 1
ATOM 638 O O . LYS A 1 82 ? 3.871 14.711 17.109 1 95.62 82 LYS A O 1
ATOM 643 N N . PHE A 1 83 ? 3.098 15.562 15.195 1 95.75 83 PHE A N 1
ATOM 644 C CA . PHE A 1 83 ? 1.723 15.195 15.508 1 95.75 83 PHE A CA 1
ATOM 645 C C . PHE A 1 83 ? 1.589 13.68 15.664 1 95.75 83 PHE A C 1
ATOM 647 O O . PHE A 1 83 ? 0.988 13.203 16.625 1 95.75 83 PHE A O 1
ATOM 654 N N . MET A 1 84 ? 2.232 12.992 14.75 1 93.75 84 MET A N 1
ATOM 655 C CA . MET A 1 84 ? 2.133 11.539 14.734 1 93.75 84 MET A CA 1
ATOM 656 C C . MET A 1 84 ? 2.818 10.93 15.953 1 93.75 84 MET A C 1
ATOM 658 O O . MET A 1 84 ? 2.455 9.844 16.406 1 93.75 84 MET A O 1
ATOM 662 N N . ALA A 1 85 ? 3.748 11.641 16.469 1 93.56 85 ALA A N 1
ATOM 663 C CA . ALA A 1 85 ? 4.531 11.148 17.594 1 93.56 85 ALA A CA 1
ATOM 664 C C . ALA A 1 85 ? 3.797 11.367 18.922 1 93.56 85 ALA A C 1
ATOM 666 O O . ALA A 1 85 ? 4.176 10.805 19.953 1 93.56 85 ALA A O 1
ATOM 667 N N . GLU A 1 86 ? 2.783 12.109 18.906 1 94.31 86 GLU A N 1
ATOM 668 C CA . GLU A 1 86 ? 2.025 12.367 20.125 1 94.31 86 GLU A CA 1
ATOM 669 C C . GLU A 1 86 ? 1.354 11.094 20.641 1 94.31 86 GLU A C 1
ATOM 671 O O . GLU A 1 86 ? 0.782 10.336 19.859 1 94.31 86 GLU A O 1
ATOM 676 N N . GLU A 1 87 ? 1.442 10.984 21.953 1 91.56 87 GLU A N 1
ATOM 677 C CA . GLU A 1 87 ? 0.787 9.844 22.578 1 91.56 87 GLU A CA 1
ATOM 678 C C . GLU A 1 87 ? -0.714 9.844 22.297 1 91.56 87 GLU A C 1
ATOM 680 O O . GLU A 1 87 ? -1.354 10.898 22.344 1 91.56 87 GLU A O 1
ATOM 685 N N . GLY A 1 88 ? -1.258 8.672 21.984 1 95.56 88 GLY A N 1
ATOM 686 C CA . GLY A 1 88 ? -2.697 8.539 21.828 1 95.56 88 GLY A CA 1
ATOM 687 C C . GLY A 1 88 ? -3.164 8.805 20.406 1 95.56 88 GLY A C 1
ATOM 688 O O . GLY A 1 88 ? -4.363 8.758 20.125 1 95.56 88 GLY A O 1
ATOM 689 N N . THR A 1 89 ? -2.205 9.055 19.516 1 97.25 89 THR A N 1
ATOM 690 C CA . THR A 1 89 ? -2.592 9.312 18.125 1 97.25 89 THR A CA 1
ATOM 691 C C . THR A 1 89 ? -2.85 8.008 17.391 1 97.25 89 THR A C 1
ATOM 693 O O . THR A 1 89 ? -3.787 7.914 16.594 1 97.25 89 THR A O 1
ATOM 696 N N . PHE A 1 90 ? -2.043 7 17.75 1 97.94 90 PHE A N 1
ATOM 697 C CA . PHE A 1 90 ? -2.156 5.73 17.047 1 97.94 90 PHE A CA 1
ATOM 698 C C . PHE A 1 90 ? -2.355 4.582 18.031 1 97.94 90 PHE A C 1
ATOM 700 O O . PHE A 1 90 ? -1.884 4.641 19.156 1 97.94 90 PHE A O 1
ATOM 707 N N . LYS A 1 91 ? -3.023 3.574 17.594 1 96.94 91 LYS A N 1
ATOM 708 C CA . LYS A 1 91 ? -3.193 2.348 18.359 1 96.94 91 LYS A CA 1
ATOM 709 C C . LYS A 1 91 ? -1.891 1.556 18.438 1 96.94 91 LYS A C 1
ATOM 711 O O . LYS A 1 91 ? -1.688 0.761 19.344 1 96.94 91 LYS A O 1
ATOM 716 N N . GLN A 1 92 ? -1.039 1.743 17.516 1 96.06 92 GLN A N 1
ATOM 717 C CA . GLN A 1 92 ? 0.293 1.169 17.344 1 96.06 92 GLN A CA 1
ATOM 718 C C . GLN A 1 92 ? 1.154 2.023 16.422 1 96.06 92 GLN A C 1
ATOM 720 O O . GLN A 1 92 ? 0.635 2.854 15.68 1 96.06 92 GLN A O 1
ATOM 725 N N . PRO A 1 93 ? 2.494 1.856 16.516 1 95.31 93 PRO A N 1
ATOM 726 C CA . PRO A 1 93 ? 3.334 2.631 15.609 1 95.31 93 PRO A CA 1
ATOM 727 C C . PRO A 1 93 ? 2.998 2.375 14.141 1 95.31 93 PRO A C 1
ATOM 729 O O . PRO A 1 93 ? 2.689 1.24 13.766 1 95.31 93 PRO A O 1
ATOM 732 N N . PRO A 1 94 ? 3.016 3.377 13.312 1 97.12 94 PRO A N 1
ATOM 733 C CA . PRO A 1 94 ? 2.789 3.162 11.883 1 97.12 94 PRO A CA 1
ATOM 734 C C . PRO A 1 94 ? 3.768 2.164 11.273 1 97.12 94 PRO A C 1
ATOM 736 O O . PRO A 1 94 ? 4.91 2.055 11.734 1 97.12 94 PRO A O 1
ATOM 739 N N . LEU A 1 95 ? 3.293 1.449 10.297 1 97.5 95 LEU A N 1
ATOM 740 C CA . LEU A 1 95 ? 4.152 0.606 9.477 1 97.5 95 LEU A CA 1
ATOM 741 C C . LEU A 1 95 ? 4.594 1.345 8.211 1 97.5 95 LEU A C 1
ATOM 743 O O . LEU A 1 95 ? 3.756 1.747 7.402 1 97.5 95 LEU A O 1
ATOM 747 N N . ILE A 1 96 ? 5.836 1.561 8.078 1 97.62 96 ILE A N 1
ATOM 748 C CA . ILE A 1 96 ? 6.379 2.291 6.934 1 97.62 96 ILE A CA 1
ATOM 749 C C . ILE A 1 96 ? 7.285 1.373 6.117 1 97.62 96 ILE A C 1
ATOM 751 O O . ILE A 1 96 ? 8.273 0.845 6.633 1 97.62 96 ILE A O 1
ATOM 755 N N . TYR A 1 97 ? 6.969 1.216 4.855 1 98.44 97 TYR A N 1
ATOM 756 C CA . TYR A 1 97 ? 7.73 0.342 3.971 1 98.44 97 TYR A CA 1
ATOM 757 C C . TYR A 1 97 ? 8.367 1.135 2.834 1 98.44 97 TYR A C 1
ATOM 759 O O . TYR A 1 97 ? 7.66 1.672 1.975 1 98.44 97 TYR A O 1
ATOM 767 N N . PHE A 1 98 ? 9.641 1.238 2.869 1 98 98 PHE A N 1
ATOM 768 C CA . PHE A 1 98 ? 10.367 1.642 1.671 1 98 98 PHE A CA 1
ATOM 769 C C . PHE A 1 98 ? 10.555 0.458 0.729 1 98 98 PHE A C 1
ATOM 771 O O . PHE A 1 98 ? 10.984 -0.617 1.155 1 98 98 PHE A O 1
ATOM 778 N N . ALA A 1 99 ? 10.211 0.706 -0.506 1 98.06 99 ALA A N 1
ATOM 779 C CA . ALA A 1 99 ? 10.148 -0.47 -1.371 1 98.06 99 ALA A CA 1
ATOM 780 C C . ALA A 1 99 ? 10.711 -0.164 -2.754 1 98.06 99 ALA A C 1
ATOM 782 O O . ALA A 1 99 ? 10.984 0.994 -3.078 1 98.06 99 ALA A O 1
ATOM 783 N N . GLU A 1 100 ? 10.961 -1.231 -3.479 1 96.62 100 GLU A N 1
ATOM 784 C CA . GLU A 1 100 ? 11.289 -1.217 -4.898 1 96.62 100 GLU A CA 1
ATOM 785 C C . GLU A 1 100 ? 10.234 -1.96 -5.719 1 96.62 100 GLU A C 1
ATOM 787 O O . GLU A 1 100 ? 9.711 -2.982 -5.277 1 96.62 100 GLU A O 1
ATOM 792 N N . LYS A 1 101 ? 10.023 -1.48 -6.883 1 97.06 101 LYS A N 1
ATOM 793 C CA . LYS A 1 101 ? 9.062 -2.166 -7.742 1 97.06 101 LYS A CA 1
ATOM 794 C C . LYS A 1 101 ? 9.641 -3.463 -8.297 1 97.06 101 LYS A C 1
ATOM 796 O O . LYS A 1 101 ? 10.773 -3.484 -8.781 1 97.06 101 LYS A O 1
ATOM 801 N N . TYR A 1 102 ? 8.891 -4.512 -8.141 1 97.31 102 TYR A N 1
ATOM 802 C CA . TYR A 1 102 ? 9.297 -5.816 -8.648 1 97.31 102 TYR A CA 1
ATOM 803 C C . TYR A 1 102 ? 8.664 -6.094 -10.008 1 97.31 102 TYR A C 1
ATOM 805 O O . TYR A 1 102 ? 9.32 -6.609 -10.914 1 97.31 102 TYR A O 1
ATOM 813 N N . GLY A 1 103 ? 7.34 -5.746 -10.094 1 97.06 103 GLY A N 1
ATOM 814 C CA . GLY A 1 103 ? 6.609 -5.922 -11.344 1 97.06 103 GLY A CA 1
ATOM 815 C C . GLY A 1 103 ? 5.184 -5.406 -11.273 1 97.06 103 GLY A C 1
ATOM 816 O O . GLY A 1 103 ? 4.715 -5 -10.211 1 97.06 103 GLY A O 1
ATOM 817 N N . GLY A 1 104 ? 4.617 -5.375 -12.406 1 98.31 104 GLY A N 1
ATOM 818 C CA . GLY A 1 104 ? 3.211 -5.008 -12.43 1 98.31 104 GLY A CA 1
ATOM 819 C C . GLY A 1 104 ? 2.867 -4.012 -13.516 1 98.31 104 GLY A C 1
ATOM 820 O O . GLY A 1 104 ? 3.684 -3.746 -14.398 1 98.31 104 GLY A O 1
ATOM 821 N N . PHE A 1 105 ? 1.587 -3.592 -13.477 1 97.94 105 PHE A N 1
ATOM 822 C CA . PHE A 1 105 ? 1.091 -2.635 -14.461 1 97.94 105 PHE A CA 1
ATOM 823 C C . PHE A 1 105 ? 0.123 -1.65 -13.812 1 97.94 105 PHE A C 1
ATOM 825 O O . PHE A 1 105 ? -0.381 -1.898 -12.711 1 97.94 105 PHE A O 1
ATOM 832 N N . ARG A 1 106 ? -0.068 -0.628 -14.461 1 96.12 106 ARG A N 1
ATOM 833 C CA . ARG A 1 106 ? -1.095 0.369 -14.18 1 96.12 106 ARG A CA 1
ATOM 834 C C . ARG A 1 106 ? -1.663 0.951 -15.469 1 96.12 106 ARG A C 1
ATOM 836 O O . ARG A 1 106 ? -0.911 1.312 -16.375 1 96.12 106 ARG A O 1
ATOM 843 N N . ARG A 1 107 ? -2.957 0.9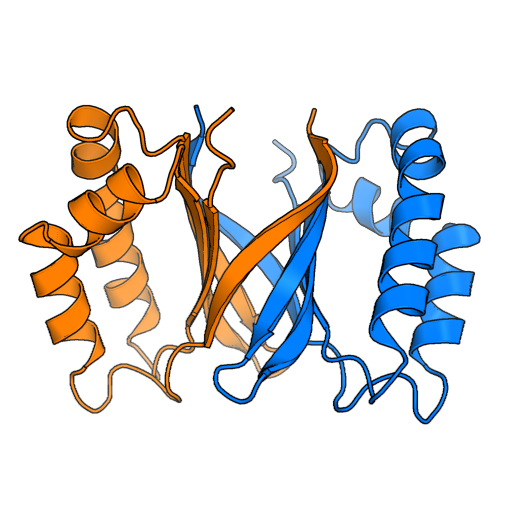25 -15.484 1 94.12 107 ARG A N 1
ATOM 844 C CA . ARG A 1 107 ? -3.609 1.4 -16.703 1 94.12 107 ARG A CA 1
ATOM 845 C C . ARG A 1 107 ? -3.881 2.898 -16.625 1 94.12 107 ARG A C 1
ATOM 847 O O . ARG A 1 107 ? -4.074 3.447 -15.539 1 94.12 107 ARG A O 1
ATOM 854 N N . MET B 1 1 ? -21.719 6.391 -10.32 1 46 1 MET B N 1
ATOM 855 C CA . MET B 1 1 ? -20.438 6.102 -10.953 1 46 1 MET B CA 1
ATOM 856 C C . MET B 1 1 ? -19.641 5.082 -10.148 1 46 1 MET B C 1
ATOM 858 O O . MET B 1 1 ? -19.578 5.168 -8.914 1 46 1 MET B O 1
ATOM 862 N N . SER B 1 2 ? -19.438 3.742 -10.586 1 64.44 2 SER B N 1
ATOM 863 C CA . SER B 1 2 ? -18.891 2.666 -9.773 1 64.44 2 SER B CA 1
ATOM 864 C C . SER B 1 2 ? -17.547 3.064 -9.172 1 64.44 2 SER B C 1
ATOM 866 O O . SER B 1 2 ? -16.781 3.807 -9.789 1 64.44 2 SER B O 1
ATOM 868 N N . THR B 1 3 ? -17.438 3.086 -7.895 1 88.75 3 THR B N 1
ATOM 869 C CA . THR B 1 3 ? -16.266 3.508 -7.148 1 88.75 3 THR B CA 1
ATOM 870 C C . THR B 1 3 ? -15.172 2.438 -7.199 1 88.75 3 THR B C 1
ATOM 872 O O . THR B 1 3 ? -15.453 1.252 -7.012 1 88.75 3 THR B O 1
ATOM 875 N N . SER B 1 4 ? -13.992 2.826 -7.641 1 96.56 4 SER B N 1
ATOM 876 C CA . SER B 1 4 ? -12.867 1.904 -7.695 1 96.56 4 SER B CA 1
ATOM 877 C C . SER B 1 4 ? -12.594 1.277 -6.332 1 96.56 4 SER B C 1
ATOM 879 O O . SER B 1 4 ? -12.883 1.885 -5.297 1 96.56 4 SER B O 1
ATOM 881 N N . ILE B 1 5 ? -12.125 0.055 -6.375 1 97.56 5 ILE B N 1
ATOM 882 C CA . ILE B 1 5 ? -11.688 -0.641 -5.172 1 97.56 5 ILE B CA 1
ATOM 883 C C . ILE B 1 5 ? -10.164 -0.716 -5.145 1 97.56 5 ILE B C 1
ATOM 885 O O . ILE B 1 5 ? -9.539 -1.177 -6.109 1 97.56 5 ILE B O 1
ATOM 889 N N . TYR B 1 6 ? -9.664 -0.197 -4.074 1 98.5 6 TYR B N 1
ATOM 890 C CA . TYR B 1 6 ? -8.219 -0.235 -3.879 1 98.5 6 TYR B CA 1
ATOM 891 C C . TYR B 1 6 ? -7.832 -1.312 -2.871 1 98.5 6 TYR B C 1
ATOM 893 O O . TYR B 1 6 ? -8.484 -1.462 -1.835 1 98.5 6 TYR B O 1
ATOM 901 N N . LEU B 1 7 ? -6.867 -2.102 -3.246 1 98.62 7 LEU B N 1
ATOM 902 C CA . LEU B 1 7 ? -6.387 -3.166 -2.373 1 98.62 7 LEU B CA 1
ATOM 903 C C . LEU B 1 7 ? -4.891 -3.025 -2.117 1 98.62 7 LEU B C 1
ATOM 905 O O . LEU B 1 7 ? -4.105 -2.883 -3.057 1 98.62 7 LEU B O 1
ATOM 909 N N . THR B 1 8 ? -4.5 -2.924 -0.873 1 98.88 8 THR B N 1
ATOM 910 C CA . THR B 1 8 ? -3.113 -3.047 -0.436 1 98.88 8 THR B CA 1
ATOM 911 C C . THR B 1 8 ? -2.906 -4.34 0.348 1 98.88 8 THR B C 1
ATOM 913 O O . THR B 1 8 ? -3.59 -4.586 1.344 1 98.88 8 THR B O 1
ATOM 916 N N . ALA B 1 9 ? -2.025 -5.191 -0.114 1 98.5 9 ALA B N 1
ATOM 917 C CA . ALA B 1 9 ? -1.639 -6.402 0.603 1 98.5 9 ALA B CA 1
ATOM 918 C C . ALA B 1 9 ? -0.188 -6.32 1.072 1 98.5 9 ALA B C 1
ATOM 920 O O . ALA B 1 9 ? 0.702 -5.961 0.298 1 98.5 9 ALA B O 1
ATOM 921 N N . VAL B 1 10 ? 0.042 -6.566 2.316 1 98.75 10 VAL B N 1
ATOM 922 C CA . VAL B 1 10 ? 1.378 -6.656 2.896 1 98.75 10 VAL B CA 1
ATOM 923 C C . VAL B 1 10 ? 1.646 -8.086 3.355 1 98.75 10 VAL B C 1
ATOM 925 O O . VAL B 1 10 ? 0.931 -8.617 4.211 1 98.75 10 VAL B O 1
ATOM 928 N N . MET B 1 11 ? 2.68 -8.656 2.756 1 98.69 11 MET B N 1
ATOM 929 C CA . MET B 1 11 ? 3.002 -10.055 3.014 1 98.69 11 MET B CA 1
ATOM 930 C C . MET B 1 11 ? 4.375 -10.18 3.664 1 98.69 11 MET B C 1
ATOM 932 O O . MET B 1 11 ? 5.32 -9.5 3.27 1 98.69 11 MET B O 1
ATOM 936 N N . TYR B 1 12 ? 4.441 -11.047 4.68 1 98.56 12 TYR B N 1
ATOM 937 C CA . TYR B 1 12 ? 5.684 -11.328 5.395 1 98.56 12 TYR B CA 1
ATOM 938 C C . TYR B 1 12 ? 6.137 -12.766 5.152 1 98.56 12 TYR B C 1
ATOM 940 O O . TYR B 1 12 ? 5.805 -13.664 5.93 1 98.56 12 TYR B O 1
ATOM 948 N N . PRO B 1 13 ? 6.934 -12.969 4.105 1 98.56 13 PRO B N 1
ATOM 949 C CA . PRO B 1 13 ? 7.379 -14.32 3.781 1 98.56 13 PRO B CA 1
ATOM 950 C C . PRO B 1 13 ? 8.18 -14.969 4.91 1 98.56 13 PRO B C 1
ATOM 952 O O . PRO B 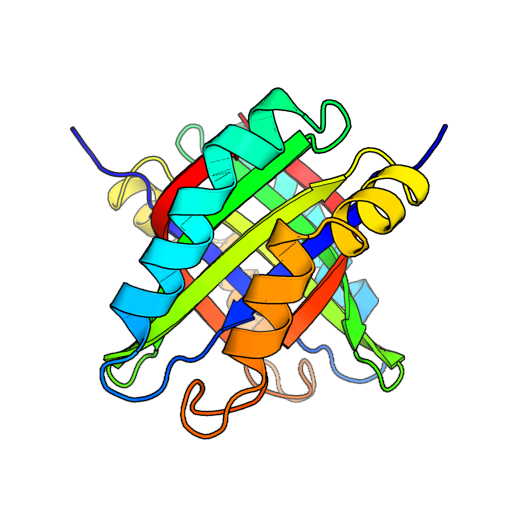1 13 ? 8.953 -14.289 5.59 1 98.56 13 PRO B O 1
ATOM 955 N N . ALA B 1 14 ? 8.031 -16.25 5.086 1 98 14 ALA B N 1
ATOM 956 C CA . ALA B 1 14 ? 8.953 -17.031 5.914 1 98 14 ALA B CA 1
ATOM 957 C C . ALA B 1 14 ? 10.359 -17.016 5.32 1 98 14 ALA B C 1
ATOM 959 O O . ALA B 1 14 ? 10.539 -16.703 4.141 1 98 14 ALA B O 1
ATOM 960 N N . PRO B 1 15 ? 11.32 -17.312 6.211 1 96.69 15 PRO B N 1
ATOM 961 C CA . PRO B 1 15 ? 12.688 -17.344 5.672 1 96.69 15 PRO B CA 1
ATOM 962 C C . PRO B 1 15 ? 12.805 -18.219 4.426 1 96.69 15 PRO B C 1
ATOM 964 O O . PRO B 1 15 ? 12.352 -19.359 4.422 1 96.69 15 PRO B O 1
ATOM 967 N N . GLY B 1 16 ? 13.266 -17.609 3.318 1 96.69 16 GLY B N 1
ATOM 968 C CA . GLY B 1 16 ? 13.531 -18.344 2.094 1 96.69 16 GLY B CA 1
ATOM 969 C C . GLY B 1 16 ? 12.352 -18.375 1.145 1 96.69 16 GLY B C 1
ATOM 970 O O . GLY B 1 16 ? 12.445 -18.906 0.037 1 96.69 16 GLY B O 1
ATOM 971 N N . LYS B 1 17 ? 11.258 -17.766 1.507 1 97.94 17 LYS B N 1
ATOM 972 C CA . LYS B 1 17 ? 10.039 -17.906 0.716 1 97.94 17 LYS B CA 1
ATOM 973 C C . LYS B 1 17 ? 9.773 -16.656 -0.109 1 97.94 17 LYS B C 1
ATOM 975 O O . LYS B 1 17 ? 8.898 -16.641 -0.977 1 97.94 17 LYS B O 1
ATOM 980 N N . ALA B 1 18 ? 10.516 -15.617 0.077 1 98.19 18 ALA B N 1
ATOM 981 C CA . ALA B 1 18 ? 10.242 -14.328 -0.557 1 98.19 18 ALA B CA 1
ATOM 982 C C . ALA B 1 18 ? 10.305 -14.438 -2.078 1 98.19 18 ALA B C 1
ATOM 984 O O . ALA B 1 18 ? 9.398 -13.984 -2.779 1 98.19 18 ALA B O 1
ATOM 985 N N . GLU B 1 19 ? 11.336 -15.031 -2.564 1 97.81 19 GLU B N 1
ATOM 986 C CA . GLU B 1 19 ? 11.508 -15.133 -4.012 1 97.81 19 GLU B CA 1
ATOM 987 C C . GLU B 1 19 ? 10.391 -15.953 -4.645 1 97.81 19 GLU B C 1
ATOM 989 O O . GLU B 1 19 ? 9.906 -15.617 -5.73 1 97.81 19 GLU B O 1
ATOM 994 N N . GLU B 1 20 ? 10.047 -16.984 -4.023 1 97.81 20 GLU B N 1
ATOM 995 C CA . GLU B 1 20 ? 8.969 -17.812 -4.543 1 97.81 20 GLU B CA 1
ATOM 996 C C . GLU B 1 20 ? 7.656 -17.031 -4.605 1 97.81 20 GLU B C 1
ATOM 998 O O . GLU B 1 20 ? 6.934 -17.109 -5.602 1 97.81 20 GLU B O 1
ATOM 1003 N N . ILE B 1 21 ? 7.363 -16.297 -3.574 1 98.19 21 ILE B N 1
ATOM 1004 C CA . ILE B 1 21 ? 6.137 -15.516 -3.506 1 98.19 21 ILE B CA 1
ATOM 1005 C C . ILE B 1 21 ? 6.137 -14.461 -4.605 1 98.19 21 ILE B C 1
ATOM 1007 O O . ILE B 1 21 ? 5.176 -14.344 -5.371 1 98.19 21 ILE B O 1
ATOM 1011 N N . LYS B 1 22 ? 7.23 -13.742 -4.699 1 97.88 22 LYS B N 1
ATOM 1012 C CA . LYS B 1 22 ? 7.348 -12.703 -5.719 1 97.88 22 LYS B CA 1
ATOM 1013 C C . LYS B 1 22 ? 7.199 -13.289 -7.121 1 97.88 22 LYS B C 1
ATOM 1015 O O . LYS B 1 22 ? 6.496 -12.727 -7.965 1 97.88 22 LYS B O 1
ATOM 1020 N N . SER B 1 23 ? 7.84 -14.406 -7.297 1 96.94 23 SER B N 1
ATOM 1021 C CA . SER B 1 23 ? 7.828 -15.039 -8.609 1 96.94 23 SER B CA 1
ATOM 1022 C C . SER B 1 23 ? 6.422 -15.484 -9 1 96.94 23 SER B C 1
ATOM 1024 O O . SER B 1 23 ? 5.996 -15.297 -10.141 1 96.94 23 SER B O 1
ATOM 1026 N N . ARG B 1 24 ? 5.719 -16.031 -8.125 1 97.06 24 ARG B N 1
ATOM 1027 C CA . ARG B 1 24 ? 4.355 -16.484 -8.398 1 97.06 24 ARG B CA 1
ATOM 1028 C C . ARG B 1 24 ? 3.445 -15.297 -8.719 1 97.06 24 ARG B C 1
ATOM 1030 O O . ARG B 1 24 ? 2.676 -15.344 -9.68 1 97.06 24 ARG B O 1
ATOM 1037 N N . LEU B 1 25 ? 3.547 -14.258 -7.953 1 97.62 25 LEU B N 1
ATOM 1038 C CA . LEU B 1 25 ? 2.766 -13.055 -8.227 1 97.62 25 LEU B CA 1
ATOM 1039 C C . LEU B 1 25 ? 3.111 -12.477 -9.594 1 97.62 25 LEU B C 1
ATOM 1041 O O . LEU B 1 25 ? 2.217 -12.117 -10.359 1 97.62 25 LEU B O 1
ATOM 1045 N N . ASN B 1 26 ? 4.383 -12.43 -9.797 1 97.19 26 ASN B N 1
ATOM 1046 C CA . ASN B 1 26 ? 4.871 -11.859 -11.055 1 97.19 26 ASN B CA 1
ATOM 1047 C C . ASN B 1 26 ? 4.367 -12.648 -12.258 1 97.19 26 ASN B C 1
ATOM 1049 O O . ASN B 1 26 ? 4.035 -12.062 -13.289 1 97.19 26 ASN B O 1
ATOM 1053 N N . THR B 1 27 ? 4.316 -13.914 -12.148 1 96.56 27 THR B N 1
ATOM 1054 C CA . THR B 1 27 ? 3.896 -14.766 -13.258 1 96.56 27 THR B CA 1
ATOM 1055 C C . THR B 1 27 ? 2.416 -14.562 -13.57 1 96.56 27 THR B C 1
ATOM 1057 O O . THR B 1 27 ? 1.957 -14.867 -14.672 1 96.56 27 THR B O 1
ATOM 1060 N N . MET B 1 28 ? 1.661 -14.031 -12.641 1 97.69 28 MET B N 1
ATOM 1061 C CA . MET B 1 28 ? 0.234 -13.789 -12.836 1 97.69 28 MET B CA 1
ATOM 1062 C C . MET B 1 28 ? -0.004 -12.492 -13.602 1 97.69 28 MET B C 1
ATOM 1064 O O . MET B 1 28 ? -1.06 -12.312 -14.211 1 97.69 28 MET B O 1
ATOM 1068 N N . ILE B 1 29 ? 0.943 -11.633 -13.617 1 98.12 29 ILE B N 1
ATOM 1069 C CA . ILE B 1 29 ? 0.781 -10.258 -14.07 1 98.12 29 ILE B CA 1
ATOM 1070 C C . ILE B 1 29 ? 0.325 -10.234 -15.523 1 98.12 29 ILE B C 1
ATOM 1072 O O . ILE B 1 29 ? -0.674 -9.594 -15.859 1 98.12 29 ILE B O 1
ATOM 1076 N N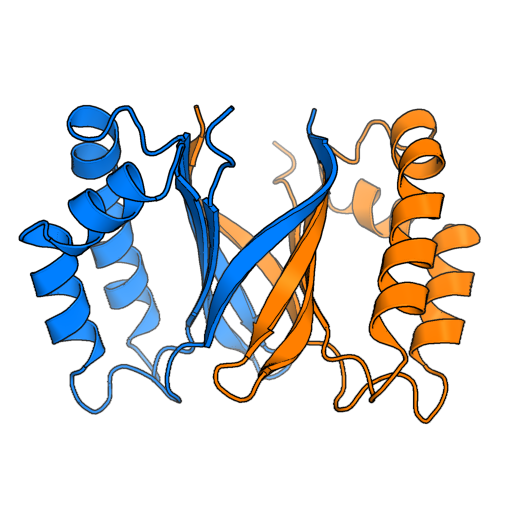 . PRO B 1 30 ? 0.959 -10.977 -16.469 1 98 30 PRO B N 1
ATOM 1077 C CA . PRO B 1 30 ? 0.525 -10.922 -17.875 1 98 30 PRO B CA 1
ATOM 1078 C C . PRO B 1 30 ? -0.903 -11.422 -18.062 1 98 30 PRO B C 1
ATOM 1080 O O . PRO B 1 30 ? -1.665 -10.844 -18.844 1 98 30 PRO B O 1
ATOM 1083 N N . THR B 1 31 ? -1.264 -12.453 -17.406 1 97.94 31 THR B N 1
ATOM 1084 C CA . THR B 1 31 ? -2.609 -13 -17.516 1 97.94 31 THR B CA 1
ATOM 1085 C C . THR B 1 31 ? -3.646 -12.016 -17 1 97.94 31 THR B C 1
ATOM 1087 O O . THR B 1 31 ? -4.664 -11.766 -17.641 1 97.94 31 THR B O 1
ATOM 1090 N N . VAL B 1 32 ? -3.418 -11.391 -15.812 1 98.12 32 VAL B N 1
ATOM 1091 C CA . VAL B 1 32 ? -4.32 -10.398 -15.242 1 98.12 32 VAL B CA 1
ATOM 1092 C C . VAL B 1 32 ? -4.457 -9.219 -16.188 1 98.12 32 VAL B C 1
ATOM 1094 O O . VAL B 1 32 ? -5.57 -8.773 -16.484 1 98.12 32 VAL B O 1
ATOM 1097 N N . HIS B 1 33 ? -3.336 -8.781 -16.688 1 98.19 33 HIS B N 1
ATOM 1098 C CA . HIS B 1 33 ? -3.328 -7.648 -17.609 1 98.19 33 HIS B CA 1
ATOM 1099 C C . HIS B 1 33 ? -4.152 -7.945 -18.859 1 98.19 33 HIS B C 1
ATOM 1101 O O . HIS B 1 33 ? -4.98 -7.129 -19.266 1 98.19 33 HIS B O 1
ATOM 1107 N N . ASP B 1 34 ? -4 -9.109 -19.406 1 97.94 34 ASP B N 1
ATOM 1108 C CA . ASP B 1 34 ? -4.566 -9.43 -20.719 1 97.94 34 ASP B CA 1
ATOM 1109 C C . ASP B 1 34 ? -6.039 -9.812 -20.594 1 97.94 34 ASP B C 1
ATOM 1111 O O . ASP B 1 34 ? -6.828 -9.555 -21.516 1 97.94 34 ASP B O 1
ATOM 1115 N N . THR B 1 35 ? -6.445 -10.367 -19.484 1 97.81 35 THR B N 1
ATOM 1116 C CA . THR B 1 35 ? -7.762 -10.984 -19.438 1 97.81 35 THR B CA 1
ATOM 1117 C C . THR B 1 35 ? -8.703 -10.18 -18.547 1 97.81 35 THR B C 1
ATOM 1119 O O . THR B 1 35 ? -9.922 -10.391 -18.562 1 97.81 35 THR B O 1
ATOM 1122 N N . GLU B 1 36 ? -8.172 -9.227 -17.766 1 98.06 36 GLU B N 1
ATOM 1123 C CA . GLU B 1 36 ? -8.984 -8.445 -16.844 1 98.06 36 GLU B CA 1
ATOM 1124 C C . GLU B 1 36 ? -8.875 -6.949 -17.141 1 98.06 36 GLU B C 1
ATOM 1126 O O . GLU B 1 36 ? -8.203 -6.215 -16.406 1 98.06 36 GLU B O 1
ATOM 1131 N N . PRO B 1 37 ? -9.617 -6.488 -18.078 1 97.62 37 PRO B N 1
ATOM 1132 C CA . PRO B 1 37 ? -9.5 -5.078 -18.469 1 97.62 37 PRO B CA 1
ATOM 1133 C C . PRO B 1 37 ? -9.961 -4.125 -17.375 1 97.62 37 PRO B C 1
ATOM 1135 O O . PRO B 1 37 ? -9.594 -2.945 -17.375 1 97.62 37 PRO B O 1
ATOM 1138 N N . THR B 1 38 ? -10.719 -4.699 -16.422 1 97.56 38 THR B N 1
ATOM 1139 C CA . THR B 1 38 ? -11.25 -3.834 -15.367 1 97.56 38 THR B CA 1
ATOM 1140 C C . THR B 1 38 ? -10.352 -3.865 -14.133 1 97.56 38 THR B C 1
ATOM 1142 O O . THR B 1 38 ? -10.695 -3.297 -13.094 1 97.56 38 THR B O 1
ATOM 1145 N N . THR B 1 39 ? -9.227 -4.559 -14.172 1 98.19 39 THR B N 1
ATOM 1146 C CA . THR B 1 39 ? -8.125 -4.379 -13.234 1 98.19 39 THR B CA 1
ATOM 1147 C C . THR B 1 39 ? -7.203 -3.248 -13.688 1 98.19 39 THR B C 1
ATOM 1149 O O . THR B 1 39 ? -6.488 -3.383 -14.688 1 98.19 39 THR B O 1
ATOM 1152 N N . LEU B 1 40 ? -7.207 -2.188 -12.977 1 98.12 40 LEU B N 1
ATOM 1153 C CA . LEU B 1 40 ? -6.578 -0.948 -13.422 1 98.12 40 LEU B CA 1
ATOM 1154 C C . LEU B 1 40 ? -5.137 -0.865 -12.93 1 98.12 40 LEU B C 1
ATOM 1156 O O . LEU B 1 40 ? -4.328 -0.123 -13.492 1 98.12 40 LEU B O 1
ATOM 1160 N N . GLN B 1 41 ? -4.887 -1.527 -11.914 1 98.44 41 GLN B N 1
ATOM 1161 C CA . GLN B 1 41 ? -3.547 -1.582 -11.336 1 98.44 41 GLN B CA 1
ATOM 1162 C C . GLN B 1 41 ? -3.285 -2.938 -10.68 1 98.44 41 GLN 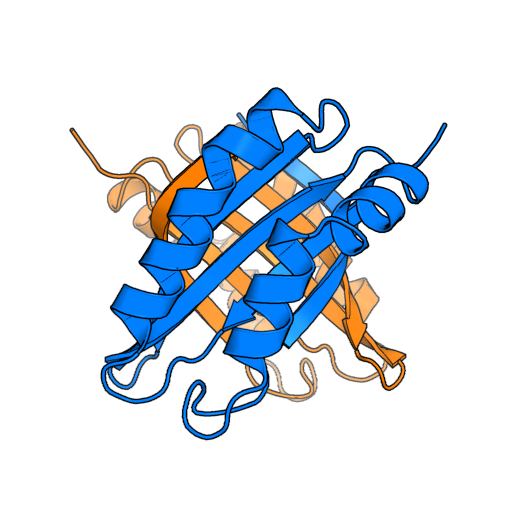B C 1
ATOM 1164 O O . GLN B 1 41 ? -4.145 -3.471 -9.977 1 98.44 41 GLN B O 1
ATOM 1169 N N . TYR B 1 42 ? -2.178 -3.504 -10.906 1 98.62 42 TYR B N 1
ATOM 1170 C CA . TYR B 1 42 ? -1.65 -4.719 -10.297 1 98.62 42 TYR B CA 1
ATOM 1171 C C . TYR B 1 42 ? -0.13 -4.668 -10.203 1 98.62 42 TYR B C 1
ATOM 1173 O O . TYR B 1 42 ? 0.567 -5.082 -11.141 1 98.62 42 TYR B O 1
ATOM 1181 N N . GLU B 1 43 ? 0.375 -4.137 -9.07 1 98.5 43 GLU B N 1
ATOM 1182 C CA . GLU B 1 43 ? 1.805 -3.889 -8.906 1 98.5 43 GLU B CA 1
ATOM 1183 C C . GLU B 1 43 ? 2.355 -4.605 -7.68 1 98.5 43 GLU B C 1
ATOM 1185 O O . GLU B 1 43 ? 1.702 -4.652 -6.637 1 98.5 43 GLU B O 1
ATOM 1190 N N . ILE B 1 44 ? 3.535 -5.164 -7.848 1 98.62 44 ILE B N 1
ATOM 1191 C CA . ILE B 1 44 ? 4.223 -5.902 -6.797 1 98.62 44 ILE B CA 1
ATOM 1192 C C . ILE B 1 44 ? 5.496 -5.16 -6.395 1 98.62 44 ILE B C 1
ATOM 1194 O O . ILE B 1 44 ? 6.238 -4.676 -7.25 1 98.62 44 ILE B O 1
ATOM 1198 N N . TYR B 1 45 ? 5.691 -5.062 -5.082 1 98.5 45 TYR B N 1
ATOM 1199 C CA . TYR B 1 45 ? 6.859 -4.395 -4.52 1 98.5 45 TYR B CA 1
ATOM 1200 C C . TYR B 1 45 ? 7.582 -5.309 -3.533 1 98.5 45 TYR B C 1
ATOM 1202 O O . TYR B 1 45 ? 6.973 -6.195 -2.934 1 98.5 45 TYR B O 1
ATOM 1210 N N . THR B 1 46 ? 8.875 -5.059 -3.447 1 98.19 46 THR B N 1
ATOM 1211 C CA . THR B 1 46 ? 9.688 -5.719 -2.432 1 98.19 46 THR B CA 1
ATOM 1212 C C . THR B 1 46 ? 10.219 -4.707 -1.425 1 98.19 46 THR B C 1
ATOM 1214 O O . THR B 1 46 ? 10.594 -3.59 -1.796 1 98.19 46 THR B O 1
ATOM 1217 N N . SER B 1 47 ? 10.203 -5.086 -0.156 1 98.5 47 SER B N 1
ATOM 1218 C CA . SER B 1 47 ? 10.641 -4.25 0.958 1 98.5 47 SER B CA 1
ATOM 1219 C C . SER B 1 47 ? 11.305 -5.086 2.049 1 98.5 47 SER B C 1
ATOM 1221 O O . SER B 1 47 ? 11.461 -6.301 1.901 1 98.5 47 SER B O 1
ATOM 1223 N N . LYS B 1 48 ? 11.805 -4.41 3.045 1 98 48 LYS B N 1
ATOM 1224 C CA . LYS B 1 48 ? 12.352 -5.035 4.246 1 98 48 LYS B CA 1
ATOM 1225 C C . LYS B 1 48 ? 11.859 -4.324 5.504 1 98 48 LYS B C 1
ATOM 1227 O O . LYS B 1 48 ? 11.68 -3.104 5.508 1 98 48 LYS B O 1
ATOM 1232 N N . THR B 1 49 ? 11.664 -5.125 6.523 1 97.56 49 THR B N 1
ATOM 1233 C CA . THR B 1 49 ? 11.453 -4.523 7.836 1 97.56 49 THR B CA 1
ATOM 1234 C C . THR B 1 49 ? 12.742 -3.898 8.359 1 97.56 49 THR B C 1
ATOM 1236 O O . THR B 1 49 ? 13.812 -4.105 7.789 1 97.56 49 THR B O 1
ATOM 1239 N N . PRO B 1 50 ? 12.547 -3.119 9.422 1 95.19 50 PRO B N 1
ATOM 1240 C CA . PRO B 1 50 ? 13.758 -2.568 10.031 1 95.19 50 PRO B CA 1
ATOM 1241 C C . PRO B 1 50 ? 14.75 -3.65 10.461 1 95.19 50 PRO B C 1
ATOM 1243 O O . PRO B 1 50 ? 15.961 -3.418 10.461 1 95.19 50 PRO B O 1
ATOM 1246 N N . GLU B 1 51 ? 14.258 -4.871 10.742 1 95.94 51 GLU B N 1
ATOM 1247 C CA . GLU B 1 51 ? 15.094 -5.977 11.195 1 95.94 51 GLU B CA 1
ATOM 1248 C C . GLU B 1 51 ? 15.688 -6.742 10.016 1 95.94 51 GLU B C 1
ATOM 1250 O O . GLU B 1 51 ? 16.484 -7.656 10.203 1 95.94 51 GLU B O 1
ATOM 1255 N N . GLY B 1 52 ? 15.258 -6.461 8.828 1 96.56 52 GLY B N 1
ATOM 1256 C CA . GLY B 1 52 ? 15.859 -7.051 7.641 1 96.56 52 GLY B CA 1
ATOM 1257 C C . GLY B 1 52 ? 15.023 -8.172 7.047 1 96.56 52 GLY B C 1
ATOM 1258 O O . GLY B 1 52 ? 15.445 -8.82 6.086 1 96.56 52 GLY B O 1
ATOM 1259 N N . ASP B 1 53 ? 13.82 -8.352 7.625 1 97.81 53 ASP B N 1
ATOM 1260 C CA . ASP B 1 53 ? 12.953 -9.391 7.086 1 97.81 53 ASP B CA 1
ATOM 1261 C C . ASP B 1 53 ? 12.312 -8.945 5.777 1 97.81 53 ASP B C 1
ATOM 1263 O O . ASP B 1 53 ? 11.93 -7.777 5.633 1 97.81 53 ASP B O 1
ATOM 1267 N N . ASP B 1 54 ? 12.109 -9.898 4.938 1 98.44 54 ASP B N 1
ATOM 1268 C CA . ASP B 1 54 ? 11.508 -9.602 3.639 1 98.44 54 ASP B CA 1
ATOM 1269 C C . ASP B 1 54 ? 10.031 -9.234 3.789 1 98.44 54 ASP B C 1
ATOM 1271 O O . ASP B 1 54 ? 9.328 -9.797 4.625 1 98.44 54 ASP B O 1
ATOM 1275 N N . VAL B 1 55 ? 9.641 -8.305 2.945 1 98.81 55 VAL B N 1
ATOM 1276 C CA . VAL B 1 55 ? 8.234 -7.934 2.801 1 98.81 55 VAL B CA 1
ATOM 1277 C C . VAL B 1 55 ? 7.871 -7.848 1.321 1 98.81 55 VAL B C 1
ATOM 1279 O O . VAL B 1 55 ? 8.641 -7.312 0.517 1 98.81 55 VAL B O 1
ATOM 1282 N N . VAL B 1 56 ? 6.762 -8.43 0.911 1 98.88 56 VAL B N 1
ATOM 1283 C CA . VAL B 1 56 ? 6.191 -8.281 -0.423 1 98.88 56 VAL B CA 1
ATOM 1284 C C . VAL B 1 56 ? 4.879 -7.508 -0.339 1 98.88 56 VAL B C 1
ATOM 1286 O O . VAL B 1 56 ? 4.012 -7.824 0.48 1 98.88 56 VAL B O 1
ATOM 1289 N N . ILE B 1 57 ? 4.777 -6.496 -1.126 1 98.88 57 ILE B N 1
ATOM 1290 C CA . ILE B 1 57 ? 3.604 -5.629 -1.099 1 98.88 57 ILE B CA 1
ATOM 1291 C C . ILE B 1 57 ? 2.934 -5.625 -2.471 1 98.88 57 ILE B C 1
ATOM 1293 O O . ILE B 1 57 ? 3.609 -5.562 -3.5 1 98.88 57 ILE B O 1
ATOM 1297 N N . ALA B 1 58 ? 1.651 -5.711 -2.498 1 98.75 58 ALA B N 1
ATOM 1298 C CA . ALA B 1 58 ? 0.878 -5.555 -3.729 1 98.75 58 ALA B CA 1
ATOM 1299 C C . ALA B 1 58 ? -0.068 -4.363 -3.633 1 98.75 58 ALA B C 1
ATOM 1301 O O . ALA B 1 58 ? -0.741 -4.176 -2.617 1 98.75 58 ALA B O 1
ATOM 1302 N N . HIS B 1 59 ? -0.061 -3.518 -4.598 1 98.81 59 HIS B N 1
ATOM 1303 C CA . HIS B 1 59 ? -1.073 -2.496 -4.84 1 98.81 59 HIS B CA 1
ATOM 1304 C C . HIS B 1 59 ? -1.962 -2.873 -6.023 1 98.81 59 HIS B C 1
ATOM 1306 O O . HIS B 1 59 ? -1.479 -3.014 -7.148 1 98.81 59 HIS B O 1
ATOM 1312 N N . GLU B 1 60 ? -3.227 -3.006 -5.77 1 98.75 60 GLU B N 1
ATOM 1313 C CA . GLU B 1 60 ? -4.188 -3.361 -6.805 1 98.75 60 GLU B CA 1
ATOM 1314 C C . GLU B 1 60 ? -5.348 -2.371 -6.848 1 98.75 60 GLU B C 1
ATOM 1316 O O . GLU B 1 60 ? -5.801 -1.892 -5.805 1 98.75 60 GLU B O 1
ATOM 1321 N N . THR B 1 61 ? -5.84 -2.051 -8 1 98.56 61 THR B N 1
ATOM 1322 C CA . THR B 1 61 ? -7.012 -1.21 -8.211 1 98.56 61 THR B CA 1
ATOM 1323 C C . THR B 1 61 ? -7.977 -1.864 -9.195 1 98.56 61 THR B C 1
ATOM 1325 O O . THR B 1 61 ? -7.578 -2.258 -10.297 1 98.56 61 THR B O 1
ATOM 1328 N N . TYR B 1 62 ? -9.188 -1.948 -8.789 1 98.38 62 TYR B N 1
ATOM 1329 C CA . TYR B 1 62 ? -10.266 -2.521 -9.586 1 98.38 62 TYR B CA 1
ATOM 1330 C C . TYR B 1 62 ? -11.328 -1.478 -9.891 1 98.38 62 TYR B C 1
ATOM 1332 O O . TYR B 1 62 ? -11.688 -0.67 -9.031 1 98.38 62 TYR B O 1
ATOM 1340 N N . ALA B 1 63 ? -11.844 -1.56 -11.023 1 97.62 63 ALA B N 1
ATOM 1341 C CA . ALA B 1 63 ? -12.75 -0.524 -11.516 1 97.62 63 ALA B CA 1
ATOM 1342 C C . ALA B 1 63 ? -14.031 -0.486 -10.703 1 97.62 63 ALA B C 1
ATOM 1344 O O . ALA B 1 63 ? -14.711 0.545 -10.641 1 97.62 63 ALA B O 1
ATOM 1345 N N . ASN B 1 64 ? -14.414 -1.667 -10.156 1 96.88 64 ASN B N 1
ATOM 1346 C CA . ASN B 1 64 ? -15.641 -1.812 -9.375 1 96.88 64 ASN B CA 1
ATOM 1347 C C . ASN B 1 64 ? -15.68 -3.146 -8.633 1 96.88 64 ASN B C 1
ATOM 1349 O O . ASN B 1 64 ? -14.758 -3.957 -8.758 1 96.88 64 ASN B O 1
ATOM 1353 N N . GLN B 1 65 ? -16.734 -3.33 -7.859 1 95.88 65 GLN B N 1
ATOM 1354 C CA . GLN B 1 65 ? -16.875 -4.543 -7.055 1 95.88 65 GLN B CA 1
ATOM 1355 C C . GLN B 1 65 ? -16.906 -5.785 -7.941 1 95.88 65 GLN B C 1
ATOM 1357 O O . GLN B 1 65 ? -16.344 -6.816 -7.594 1 95.88 65 GLN B O 1
ATOM 1362 N N . ALA B 1 66 ? -17.547 -5.715 -9.07 1 96.88 66 ALA B N 1
ATOM 1363 C CA . ALA B 1 66 ? -17.656 -6.855 -9.984 1 96.88 66 ALA B CA 1
ATOM 1364 C C . ALA B 1 66 ? -16.266 -7.289 -10.461 1 96.88 66 ALA B C 1
ATOM 1366 O O . ALA B 1 66 ? -16.016 -8.484 -10.656 1 96.88 66 ALA B O 1
ATOM 1367 N N . ALA B 1 67 ? -15.383 -6.355 -10.68 1 97.38 67 ALA B N 1
ATOM 1368 C CA . ALA B 1 67 ? -14.031 -6.637 -11.164 1 97.38 67 ALA B CA 1
ATOM 1369 C C . ALA B 1 67 ? -13.258 -7.48 -10.156 1 97.38 67 ALA B C 1
ATOM 1371 O O . ALA B 1 67 ? -12.648 -8.492 -10.516 1 97.38 67 ALA B O 1
ATOM 1372 N N . ILE B 1 68 ? -13.305 -7.102 -8.938 1 96.88 68 ILE B N 1
ATOM 1373 C CA . ILE B 1 68 ? -12.547 -7.84 -7.938 1 96.88 68 ILE B CA 1
ATOM 1374 C C . ILE B 1 68 ? -13.219 -9.188 -7.668 1 96.88 68 ILE B C 1
ATOM 1376 O O . ILE B 1 68 ? -12.539 -10.188 -7.414 1 96.88 68 ILE B O 1
ATOM 1380 N N . ASP B 1 69 ? -14.531 -9.234 -7.672 1 96.44 69 ASP B N 1
ATOM 1381 C CA . ASP B 1 69 ? -15.234 -10.508 -7.539 1 96.44 69 ASP B CA 1
ATOM 1382 C C . ASP B 1 69 ? -14.797 -11.492 -8.625 1 96.44 69 ASP B C 1
ATOM 1384 O O . ASP B 1 69 ? -14.547 -12.664 -8.344 1 96.44 69 ASP B O 1
ATOM 1388 N N . SER B 1 70 ? -14.734 -11.031 -9.797 1 96.88 70 SER B N 1
ATOM 1389 C CA . SER B 1 70 ? -14.281 -11.852 -10.914 1 96.88 70 SER B CA 1
ATOM 1390 C C . SER B 1 70 ? -12.828 -12.289 -10.727 1 96.88 70 SER B C 1
ATOM 1392 O O . SER B 1 70 ? -12.5 -13.461 -10.93 1 96.88 70 SER B O 1
ATOM 1394 N N . HIS B 1 71 ? -11.977 -11.328 -10.398 1 97.56 71 HIS B N 1
ATOM 1395 C CA . HIS B 1 71 ? -10.57 -11.633 -10.148 1 97.56 71 HIS B CA 1
ATOM 1396 C C . HIS B 1 71 ? -10.43 -12.742 -9.117 1 97.56 71 HIS B C 1
ATOM 1398 O O . HIS B 1 71 ? -9.625 -13.664 -9.289 1 97.56 71 HIS B O 1
ATOM 1404 N N . SER B 1 72 ? -11.188 -12.648 -8.031 1 95.94 72 SER B N 1
ATOM 1405 C CA . SER B 1 72 ? -11.086 -13.555 -6.891 1 95.94 72 SER B CA 1
ATOM 1406 C C . SER B 1 72 ? -11.523 -14.969 -7.266 1 95.94 72 SER B C 1
ATOM 1408 O O . SER B 1 72 ? -11.25 -15.922 -6.535 1 95.94 72 SER B O 1
ATOM 1410 N N . GLN B 1 73 ? -12.148 -15.117 -8.398 1 95.81 73 GLN B N 1
ATOM 1411 C CA . GLN B 1 73 ? -12.695 -16.406 -8.797 1 95.81 73 GLN B CA 1
ATOM 1412 C C . GLN B 1 73 ? -11.82 -17.078 -9.867 1 95.81 73 GLN B C 1
ATOM 1414 O O . GLN B 1 73 ? -12.102 -18.188 -10.297 1 95.81 73 GLN B O 1
ATOM 1419 N N . THR B 1 74 ? -10.859 -16.406 -10.305 1 97.19 74 THR B N 1
ATOM 1420 C CA . THR B 1 74 ? -9.984 -16.969 -11.328 1 97.19 74 THR B CA 1
ATOM 1421 C C . THR B 1 74 ? -9.195 -18.141 -10.773 1 97.19 74 THR B C 1
ATOM 1423 O O . THR B 1 74 ? -8.844 -18.156 -9.586 1 97.19 74 THR B O 1
ATOM 1426 N N . ASP B 1 75 ? -8.836 -19.125 -11.633 1 96.12 75 ASP B N 1
ATOM 1427 C CA . ASP B 1 75 ? -8.031 -20.281 -11.234 1 96.12 75 ASP B CA 1
ATOM 1428 C C . ASP B 1 75 ? -6.648 -19.844 -10.766 1 96.12 75 ASP B C 1
ATOM 1430 O O . ASP B 1 75 ? -6.094 -20.422 -9.828 1 96.12 75 ASP B O 1
ATOM 1434 N N . LEU B 1 76 ? -6.164 -18.891 -11.414 1 95.31 76 LEU B N 1
ATOM 1435 C CA . LEU B 1 76 ? -4.824 -18.422 -11.078 1 95.31 76 LEU B CA 1
ATOM 1436 C C . LEU B 1 76 ? -4.789 -17.859 -9.664 1 95.31 76 LEU B C 1
ATOM 1438 O O . LEU B 1 76 ? -3.875 -18.172 -8.891 1 95.31 76 LEU B O 1
ATOM 1442 N N . LEU B 1 77 ? -5.766 -17.047 -9.289 1 96 77 LEU B N 1
ATOM 1443 C CA . LEU B 1 77 ? -5.797 -16.484 -7.945 1 96 77 LEU B CA 1
ATOM 1444 C C . LEU B 1 77 ? -6.098 -17.562 -6.91 1 96 77 LEU B C 1
ATOM 1446 O O . LEU B 1 77 ? -5.504 -17.578 -5.832 1 96 77 LEU B O 1
ATOM 1450 N N . LYS B 1 78 ? -6.93 -18.5 -7.23 1 96.25 78 LYS B N 1
ATOM 1451 C CA . LYS B 1 78 ? -7.246 -19.609 -6.32 1 96.25 78 LYS B CA 1
ATOM 1452 C C . LYS B 1 78 ? -6.008 -20.453 -6.035 1 96.25 78 LYS B C 1
ATOM 1454 O O . LYS B 1 78 ? -5.773 -20.844 -4.895 1 96.25 78 LYS B O 1
ATOM 1459 N N . ASP B 1 79 ? -5.277 -20.719 -7.035 1 96 79 ASP B N 1
ATOM 1460 C CA . ASP B 1 79 ? -4.035 -21.469 -6.875 1 96 79 ASP B CA 1
ATOM 1461 C C . ASP B 1 79 ? -3.053 -20.703 -5.98 1 96 79 ASP B C 1
ATOM 1463 O O . ASP B 1 79 ? -2.389 -21.312 -5.133 1 96 79 ASP B O 1
ATOM 1467 N N . PHE B 1 80 ? -2.939 -19.438 -6.191 1 96.44 80 PHE B N 1
ATOM 1468 C CA . PHE B 1 80 ? -2.057 -18.625 -5.375 1 96.44 80 PHE B CA 1
ATOM 1469 C C . PHE B 1 80 ? -2.523 -18.609 -3.924 1 96.44 80 PHE B C 1
ATOM 1471 O O . PHE B 1 80 ? -1.709 -18.703 -3.004 1 96.44 80 PHE B O 1
ATOM 1478 N N . GLN B 1 81 ? -3.859 -18.484 -3.76 1 94.31 81 GLN B N 1
ATOM 1479 C CA . GLN B 1 81 ? -4.414 -18.484 -2.41 1 94.31 81 GLN B CA 1
ATOM 1480 C C . GLN B 1 81 ? -4.125 -19.797 -1.694 1 94.31 81 GLN B C 1
ATOM 1482 O O . GLN B 1 81 ? -3.826 -19.812 -0.498 1 94.31 81 GLN B O 1
ATOM 1487 N N . LYS B 1 82 ? -4.156 -20.906 -2.359 1 95.56 82 LYS B N 1
ATOM 1488 C CA . LYS B 1 82 ? -3.818 -22.203 -1.798 1 95.56 82 LYS B CA 1
ATOM 1489 C C . LYS B 1 82 ? -2.357 -22.25 -1.366 1 95.56 82 LYS B C 1
ATOM 1491 O O . LYS B 1 82 ? -2.043 -22.734 -0.272 1 95.56 82 LYS B O 1
ATOM 1496 N N . PHE B 1 83 ? -1.563 -21.766 -2.225 1 95.81 83 PHE B N 1
ATOM 1497 C CA . PHE B 1 83 ? -0.141 -21.688 -1.912 1 95.81 83 PHE B CA 1
ATOM 1498 C C . PHE B 1 83 ? 0.1 -20.844 -0.667 1 95.81 83 PHE B C 1
ATOM 1500 O O . PHE B 1 83 ? 0.845 -21.25 0.229 1 95.81 83 PHE B O 1
ATOM 1507 N N . MET B 1 84 ? -0.612 -19.75 -0.625 1 93.81 84 MET B N 1
ATOM 1508 C CA . MET B 1 84 ? -0.427 -18.812 0.477 1 93.81 84 MET B CA 1
ATOM 1509 C C . MET B 1 84 ? -0.925 -19.406 1.789 1 93.81 84 MET B C 1
ATOM 1511 O O . MET B 1 84 ? -0.451 -19.047 2.865 1 93.81 84 MET B O 1
ATOM 1515 N N . ALA B 1 85 ? -1.822 -20.312 1.675 1 93.62 85 ALA B N 1
ATOM 1516 C CA . ALA B 1 85 ? -2.432 -20.906 2.859 1 93.62 85 ALA B CA 1
ATOM 1517 C C . ALA B 1 85 ? -1.556 -22.031 3.42 1 93.62 85 ALA B C 1
ATOM 1519 O O . ALA B 1 85 ? -1.771 -22.484 4.543 1 93.62 85 ALA B O 1
ATOM 1520 N N . GLU B 1 86 ? -0.603 -22.422 2.697 1 94.31 86 GLU B N 1
ATOM 1521 C CA . GLU B 1 86 ? 0.281 -23.484 3.162 1 94.31 86 GLU B CA 1
ATOM 1522 C C . GLU B 1 86 ? 1.094 -23.031 4.375 1 94.31 86 GLU B C 1
ATOM 1524 O O . GLU B 1 86 ? 1.613 -21.922 4.402 1 94.31 86 GLU B O 1
ATOM 1529 N N . GLU B 1 87 ? 1.18 -23.984 5.301 1 91.62 87 GLU B N 1
ATOM 1530 C CA . GLU B 1 87 ? 1.981 -23.703 6.484 1 91.62 87 GLU B CA 1
ATOM 1531 C C . GLU B 1 87 ? 3.432 -23.422 6.113 1 91.62 87 GLU B C 1
ATOM 1533 O O . GLU B 1 87 ? 4.004 -24.078 5.246 1 91.62 87 GLU B O 1
ATOM 1538 N N . GLY B 1 88 ? 4.004 -22.391 6.762 1 95.56 88 GLY B N 1
ATOM 1539 C CA . GLY B 1 88 ? 5.418 -22.109 6.582 1 95.56 88 GLY B CA 1
ATOM 1540 C C . GLY B 1 88 ? 5.688 -21.156 5.434 1 95.56 88 GLY B C 1
ATOM 1541 O O . GLY B 1 88 ? 6.844 -20.828 5.145 1 95.56 88 GLY B O 1
ATOM 1542 N N . THR B 1 89 ? 4.617 -20.688 4.816 1 97.31 89 THR B N 1
ATOM 1543 C CA . THR B 1 89 ? 4.812 -19.75 3.707 1 97.31 89 THR B CA 1
ATOM 1544 C C . THR B 1 89 ? 5.051 -18.344 4.223 1 97.31 89 THR B C 1
ATOM 1546 O O . THR B 1 89 ? 5.883 -17.609 3.682 1 97.31 89 THR B O 1
ATOM 1549 N N . PHE B 1 90 ? 4.348 -18.031 5.312 1 97.94 90 PHE B N 1
ATOM 1550 C CA . PHE B 1 90 ? 4.445 -16.672 5.844 1 97.94 90 PHE B CA 1
ATOM 1551 C C . PHE B 1 90 ? 4.836 -16.688 7.316 1 97.94 90 PHE B C 1
ATOM 1553 O O . PHE B 1 90 ? 4.52 -17.641 8.031 1 97.94 90 PHE B O 1
ATOM 1560 N N . LYS B 1 91 ? 5.508 -15.688 7.746 1 96.94 91 LYS B N 1
ATOM 1561 C CA . LYS B 1 91 ? 5.844 -15.5 9.156 1 96.94 91 LYS B CA 1
ATOM 1562 C C . LYS B 1 91 ? 4.609 -15.133 9.977 1 96.94 91 LYS B C 1
ATOM 1564 O O . LYS B 1 91 ? 4.574 -15.352 11.188 1 96.94 91 LYS B O 1
ATOM 1569 N N . GLN B 1 92 ? 3.639 -14.586 9.359 1 96.12 92 GLN B N 1
ATOM 1570 C CA . GLN B 1 92 ? 2.336 -14.18 9.875 1 96.12 92 GLN B CA 1
ATOM 1571 C C . GLN B 1 92 ? 1.313 -14.055 8.742 1 96.12 92 GLN B C 1
ATOM 1573 O O . GLN B 1 92 ? 1.684 -13.969 7.574 1 96.12 92 GLN B O 1
ATOM 1578 N N . PRO B 1 93 ? 0.014 -14.109 9.094 1 95.25 93 PRO B N 1
ATOM 1579 C CA . PRO B 1 93 ? -0.98 -13.938 8.031 1 95.25 93 PRO B CA 1
ATOM 1580 C C . PRO B 1 93 ? -0.817 -12.617 7.281 1 95.25 93 PRO B C 1
ATOM 1582 O O . PRO B 1 93 ? -0.492 -11.594 7.887 1 95.25 93 PRO B O 1
ATOM 1585 N N . PRO B 1 94 ? -0.987 -12.609 6 1 97.12 94 PRO B N 1
ATOM 1586 C CA . PRO B 1 94 ? -0.928 -11.352 5.25 1 97.12 94 PRO B CA 1
ATOM 1587 C C . PRO B 1 94 ? -1.917 -10.312 5.762 1 97.12 94 PRO B C 1
ATOM 1589 O O . PRO B 1 94 ? -2.984 -10.664 6.27 1 97.12 94 PRO B O 1
ATOM 1592 N N . LEU B 1 95 ? -1.538 -9.07 5.648 1 97.5 95 LEU B N 1
ATOM 1593 C CA . LEU B 1 95 ? -2.447 -7.957 5.895 1 97.5 95 LEU B CA 1
ATOM 1594 C C . LEU B 1 95 ? -3.084 -7.477 4.594 1 97.5 95 LEU B C 1
ATOM 1596 O O . LEU B 1 95 ? -2.383 -7.055 3.674 1 97.5 95 LEU B O 1
ATOM 1600 N N . ILE B 1 96 ? -4.34 -7.574 4.5 1 97.62 96 ILE B N 1
ATOM 1601 C CA . ILE B 1 96 ? -5.062 -7.188 3.293 1 97.62 96 ILE B CA 1
ATOM 1602 C C . ILE B 1 96 ? -6.012 -6.031 3.607 1 97.62 96 ILE B C 1
ATOM 1604 O O . ILE B 1 96 ? -6.891 -6.16 4.461 1 97.62 96 ILE B O 1
ATOM 1608 N N . TYR B 1 97 ? -5.855 -4.941 2.904 1 98.44 97 TYR B N 1
ATOM 1609 C CA . TYR B 1 97 ? -6.672 -3.754 3.125 1 98.44 97 TYR B CA 1
ATOM 1610 C C . TYR B 1 97 ? -7.488 -3.414 1.886 1 98.44 97 TYR B C 1
ATOM 1612 O O . TYR B 1 97 ? -6.934 -3.051 0.847 1 98.44 97 TYR B O 1
ATOM 1620 N N . PHE B 1 98 ? -8.75 -3.58 1.977 1 98 98 PHE B N 1
ATOM 1621 C CA . PHE B 1 98 ? -9.641 -2.953 1.014 1 98 98 PHE B CA 1
ATOM 1622 C C . PHE B 1 98 ? -9.883 -1.489 1.37 1 98 98 PHE B C 1
ATOM 1624 O O . PHE B 1 98 ? -10.188 -1.167 2.52 1 98 98 PHE B O 1
ATOM 1631 N N . ALA B 1 99 ? -9.703 -0.667 0.379 1 98 99 ALA B N 1
ATOM 1632 C CA . ALA B 1 99 ? -9.68 0.747 0.746 1 98 99 ALA B CA 1
ATOM 1633 C C . ALA B 1 99 ? -10.438 1.59 -0.277 1 98 99 ALA B C 1
ATOM 1635 O O . ALA B 1 99 ? -10.82 1.094 -1.338 1 98 99 ALA B O 1
ATOM 1636 N N . GLU B 1 100 ? -10.703 2.816 0.125 1 96.56 100 GLU B N 1
ATOM 1637 C CA . GLU B 1 100 ? -11.203 3.887 -0.729 1 96.56 100 GLU B CA 1
ATOM 1638 C C . GLU B 1 100 ? -10.219 5.047 -0.801 1 96.56 100 GLU B C 1
ATOM 1640 O O . GLU B 1 100 ? -9.57 5.379 0.193 1 96.56 100 GLU B O 1
ATOM 1645 N N . LYS B 1 101 ? -10.188 5.656 -1.932 1 97.06 101 LYS B N 1
ATOM 1646 C CA . LYS B 1 101 ? -9.305 6.812 -2.059 1 97.06 101 LYS B CA 1
ATOM 1647 C C . LYS B 1 101 ? -9.867 8.023 -1.323 1 97.06 101 LYS B C 1
ATOM 1649 O O . LYS B 1 101 ? -11.047 8.344 -1.465 1 97.06 101 LYS B O 1
ATOM 1654 N N . TYR B 1 102 ? -9.039 8.609 -0.503 1 97.31 102 TYR B N 1
ATOM 1655 C CA . TYR B 1 102 ? -9.422 9.797 0.242 1 97.31 102 TYR B CA 1
ATOM 1656 C C . TYR B 1 102 ? -8.961 11.062 -0.472 1 97.31 102 TYR B C 1
ATOM 1658 O O . TYR B 1 102 ? -9.695 12.047 -0.557 1 97.31 102 TYR B O 1
ATOM 1666 N N . GLY B 1 103 ? -7.668 10.992 -0.959 1 97 103 GLY B N 1
ATOM 1667 C CA . GLY B 1 103 ? -7.09 12.109 -1.688 1 97 103 GLY B CA 1
ATOM 1668 C C . GLY B 1 103 ? -5.699 11.82 -2.221 1 97 103 GLY B C 1
ATOM 1669 O O . GLY B 1 103 ? -5.125 10.773 -1.927 1 97 103 GLY B O 1
ATOM 1670 N N . GLY B 1 104 ? -5.281 12.711 -3.029 1 98.31 104 GLY B N 1
ATOM 1671 C CA . GLY B 1 104 ? -3.912 12.578 -3.496 1 98.31 104 GLY B CA 1
ATOM 1672 C C . GLY B 1 104 ? -3.766 12.805 -4.988 1 98.31 104 GLY B C 1
ATOM 1673 O O . GLY B 1 104 ? -4.703 13.266 -5.648 1 98.31 104 GLY B O 1
ATOM 1674 N N . PHE B 1 105 ? -2.518 12.594 -5.441 1 97.94 105 PHE B N 1
ATOM 1675 C CA . PHE B 1 105 ? -2.207 12.773 -6.855 1 97.94 105 PHE B CA 1
ATOM 1676 C C . PHE B 1 105 ? -1.225 11.711 -7.332 1 97.94 105 PHE B C 1
ATOM 1678 O O . PHE B 1 105 ? -0.575 11.047 -6.523 1 97.94 105 PHE B O 1
ATOM 1685 N N . ARG B 1 106 ? -1.187 11.57 -8.562 1 96.12 106 ARG B N 1
ATOM 1686 C CA . ARG B 1 106 ? -0.192 10.781 -9.281 1 96.12 106 ARG B CA 1
ATOM 1687 C C . ARG B 1 106 ? 0.174 11.445 -10.602 1 96.12 106 ARG B C 1
ATOM 1689 O O . ARG B 1 106 ? -0.705 11.867 -11.359 1 96.12 106 ARG B O 1
ATOM 1696 N N . ARG B 1 107 ? 1.472 11.555 -10.742 1 94.06 107 ARG B N 1
ATOM 1697 C CA . ARG B 1 107 ? 1.939 12.227 -11.945 1 94.06 107 ARG B CA 1
ATOM 1698 C C . ARG B 1 107 ? 2.145 11.234 -13.086 1 94.06 107 ARG B C 1
ATOM 1700 O O . ARG B 1 107 ? 2.443 10.062 -12.844 1 94.06 107 ARG B O 1
#

Sequence (214 aa):
MSTSIYLTAVMYPAPGKAEEIKSRLNTMIPTVHDTEPTTLQYEIYTSKTPEGDDVVIAHETYANQAAIDSHSQTDLLKDFQKFMAEEGTFKQPPLIYFAEKYGGFRRMSTSIYLTAVMYPAPGKAEEIKSRLNTMIPTVHDTEPTTLQYEIYTSKTPEGDDVVIAHETYANQAAIDSHSQTDLLKDFQKFMAEEGTFKQPPLIYFAEKYGGFRR

Foldseek 3Di:
DAAKKKKKKKFFFFVPQQVVLVVLLVVCVVVCVVPQVQWPDWDWDWDADPVGTIMIMIITMGNHPVSVVVVCPDPSNVVSVVVLPDPRGGPDRMDMDIDGDDDDDDD/DAAKKKKKKKFFFFVPQQVVLVVLLVVCVVVCVVPQVQWPDWDWDWDADPVGTIMIMIITMGNHPVSVVVVCPDPSNVVSVVVLPDPRGGPDRMDMDIDGDDDDDDD